Protein AF-A0AA36N527-F1 (afdb_monomer_lite)

Structure (mmCIF, N/CA/C/O backbone):
data_AF-A0AA36N527-F1
#
_entry.id   AF-A0AA36N527-F1
#
loop_
_atom_site.group_PDB
_atom_site.id
_atom_site.type_symbol
_atom_site.label_atom_id
_atom_site.label_alt_id
_atom_site.label_comp_id
_atom_site.label_asym_id
_atom_site.label_entity_id
_atom_site.label_seq_id
_atom_site.pdbx_PDB_ins_code
_atom_site.Cartn_x
_atom_site.Cartn_y
_atom_site.Cartn_z
_atom_site.occupancy
_atom_site.B_iso_or_equiv
_atom_site.auth_seq_id
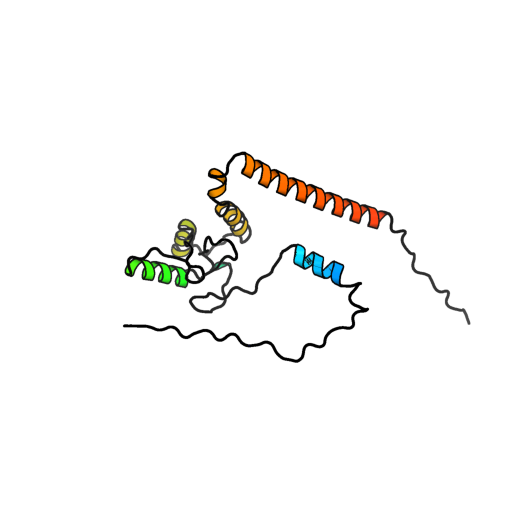_atom_site.auth_comp_id
_atom_site.auth_asym_id
_atom_site.auth_atom_id
_atom_site.pdbx_PDB_model_num
ATOM 1 N N . MET A 1 1 ? -14.512 -24.897 17.158 1.00 35.78 1 MET A N 1
ATOM 2 C CA . MET A 1 1 ? -14.329 -25.054 15.700 1.00 35.78 1 MET A CA 1
ATOM 3 C C . MET A 1 1 ? -12.943 -24.530 15.379 1.00 35.78 1 MET A C 1
ATOM 5 O O . MET A 1 1 ? -12.762 -23.332 15.239 1.00 35.78 1 MET A O 1
ATOM 9 N N . GLU A 1 2 ? -11.952 -25.416 15.427 1.00 33.78 2 GLU A N 1
ATOM 10 C CA . GLU A 1 2 ? -10.537 -25.090 15.237 1.00 33.78 2 GLU A CA 1
ATOM 11 C C . GLU A 1 2 ? -10.176 -25.349 13.771 1.00 33.78 2 GLU A C 1
ATOM 13 O O . GLU A 1 2 ? -10.166 -26.492 13.323 1.00 33.78 2 GLU A O 1
ATOM 18 N N . SER A 1 3 ? -9.932 -24.293 12.998 1.00 37.38 3 SER A N 1
ATOM 19 C CA . SER A 1 3 ? -9.456 -24.402 11.617 1.00 37.38 3 SER A CA 1
ATOM 20 C C . SER A 1 3 ? -7.943 -24.181 11.578 1.00 37.38 3 SER A C 1
ATOM 22 O O . SER A 1 3 ? -7.465 -23.046 11.554 1.00 37.38 3 SER A O 1
ATOM 24 N N . CYS A 1 4 ? -7.189 -25.283 11.588 1.00 31.11 4 CYS A N 1
ATOM 25 C CA . CYS A 1 4 ? -5.760 -25.307 11.288 1.00 31.11 4 CYS A CA 1
ATOM 26 C C . CYS A 1 4 ? -5.533 -25.062 9.789 1.00 31.11 4 CYS A C 1
ATOM 28 O O . CYS A 1 4 ? -5.985 -25.841 8.952 1.00 31.11 4 CYS A O 1
ATOM 30 N N . TRP A 1 5 ? -4.791 -24.010 9.450 1.00 35.22 5 TRP A N 1
ATOM 31 C CA . TRP A 1 5 ? -4.298 -23.780 8.092 1.00 35.22 5 TRP A CA 1
ATOM 32 C C . TRP A 1 5 ? -3.031 -24.618 7.823 1.00 35.22 5 TRP A C 1
ATOM 34 O O . TRP A 1 5 ? -2.185 -24.733 8.715 1.00 35.22 5 TRP A O 1
ATOM 44 N N . PRO A 1 6 ? -2.861 -25.208 6.623 1.00 38.41 6 PRO A N 1
ATOM 45 C CA . PRO A 1 6 ? -1.700 -26.034 6.303 1.00 38.41 6 PRO A CA 1
ATOM 46 C C . PRO A 1 6 ? -0.441 -25.196 6.025 1.00 38.41 6 PRO A C 1
ATOM 48 O O . PRO A 1 6 ? -0.486 -24.147 5.385 1.00 38.41 6 PRO A O 1
ATOM 51 N N . ALA A 1 7 ? 0.709 -25.698 6.483 1.00 35.59 7 ALA A N 1
ATOM 52 C CA . ALA A 1 7 ? 2.021 -25.092 6.279 1.00 35.59 7 ALA A CA 1
ATOM 53 C C . ALA A 1 7 ? 2.446 -25.097 4.796 1.00 35.59 7 ALA A C 1
ATOM 55 O O . ALA A 1 7 ? 2.479 -26.144 4.142 1.00 35.59 7 ALA A O 1
ATOM 56 N N . VAL A 1 8 ? 2.828 -23.924 4.286 1.00 41.53 8 VAL A N 1
ATOM 57 C CA . VAL A 1 8 ? 3.388 -23.721 2.941 1.00 41.53 8 VAL A CA 1
ATOM 58 C C . VAL A 1 8 ? 4.780 -24.358 2.860 1.00 41.53 8 VAL A C 1
ATOM 60 O O . VAL A 1 8 ? 5.688 -23.993 3.605 1.00 41.53 8 VAL A O 1
ATOM 63 N N . ARG A 1 9 ? 4.960 -25.318 1.944 1.00 33.41 9 ARG A N 1
ATOM 64 C CA . ARG A 1 9 ? 6.264 -25.939 1.651 1.00 33.41 9 ARG A CA 1
ATOM 65 C C . ARG A 1 9 ? 7.037 -25.083 0.653 1.00 33.41 9 ARG A C 1
ATOM 67 O O . ARG A 1 9 ? 6.597 -24.907 -0.481 1.00 33.41 9 ARG A O 1
ATOM 74 N N . THR A 1 10 ? 8.218 -24.619 1.040 1.00 39.91 10 THR A N 1
ATOM 75 C CA . THR A 1 10 ? 9.185 -24.008 0.124 1.00 39.91 10 THR A CA 1
ATOM 76 C C . THR A 1 10 ? 9.842 -25.102 -0.730 1.00 39.91 10 THR A C 1
ATOM 78 O O . THR A 1 10 ? 10.314 -26.115 -0.212 1.00 39.91 10 THR A O 1
ATOM 81 N N . ARG A 1 11 ? 9.836 -24.948 -2.062 1.00 43.03 11 ARG A N 1
ATOM 82 C CA . ARG A 1 11 ? 10.542 -25.861 -2.981 1.00 43.03 11 ARG A CA 1
ATOM 83 C C . ARG A 1 11 ? 12.014 -25.462 -3.070 1.00 43.03 11 ARG A C 1
ATOM 85 O O . ARG A 1 11 ? 12.328 -24.288 -3.238 1.00 43.03 11 ARG A O 1
ATOM 92 N N . SER A 1 12 ? 12.906 -26.442 -2.977 1.00 47.06 12 SER A N 1
ATOM 93 C CA . SER A 1 12 ? 14.346 -26.257 -3.176 1.00 47.06 12 SER A CA 1
ATOM 94 C C . SER A 1 12 ? 14.674 -25.979 -4.655 1.00 47.06 12 SER A C 1
ATOM 96 O O . SER A 1 12 ? 14.021 -26.557 -5.529 1.00 47.06 12 SER A O 1
ATOM 98 N N . PRO A 1 13 ? 15.682 -25.141 -4.956 1.00 44.91 13 PRO A N 1
ATOM 99 C CA . PRO A 1 13 ? 16.073 -24.831 -6.331 1.00 44.91 13 PRO A CA 1
ATOM 100 C C . PRO A 1 13 ? 16.761 -26.022 -7.041 1.00 44.91 13 PRO A C 1
ATOM 102 O O . PRO A 1 13 ? 17.352 -26.882 -6.378 1.00 44.91 13 PRO A O 1
ATOM 105 N N . PRO A 1 14 ? 16.692 -26.097 -8.388 1.00 49.66 14 PRO A N 1
ATOM 106 C CA . PRO A 1 14 ? 17.249 -27.196 -9.181 1.00 49.66 14 PRO A CA 1
ATOM 107 C C . PRO A 1 14 ? 18.790 -27.202 -9.226 1.00 49.66 14 PRO A C 1
ATOM 109 O O . PRO A 1 14 ? 19.441 -26.161 -9.246 1.00 49.66 14 PRO A O 1
ATOM 112 N N . LYS A 1 15 ? 19.368 -28.412 -9.274 1.00 57.31 15 LYS A N 1
ATOM 113 C CA . LYS A 1 15 ? 20.796 -28.726 -9.046 1.00 57.31 15 LYS A CA 1
ATOM 114 C C . LYS A 1 15 ? 21.771 -28.439 -10.209 1.00 57.31 15 LYS A C 1
ATOM 116 O O . LYS A 1 15 ? 22.929 -28.821 -10.100 1.00 57.31 15 LYS A O 1
ATOM 121 N N . SER A 1 16 ? 21.363 -27.810 -11.311 1.00 62.97 16 SER A N 1
ATOM 122 C CA . SER A 1 16 ? 22.197 -27.720 -12.530 1.00 62.97 16 SER A CA 1
ATOM 123 C C . SER A 1 16 ? 22.586 -26.291 -12.925 1.00 62.97 16 SER A C 1
ATOM 125 O O . SER A 1 16 ? 22.399 -25.889 -14.073 1.00 62.97 16 SER A O 1
ATOM 127 N N . TRP A 1 17 ? 23.124 -25.515 -11.984 1.00 52.38 17 TRP A N 1
ATOM 128 C CA . TRP A 1 17 ? 23.735 -24.219 -12.291 1.00 52.38 17 TRP A CA 1
ATOM 129 C C . TRP A 1 17 ? 25.205 -24.407 -12.682 1.00 52.38 17 TRP A C 1
ATOM 131 O O . TRP A 1 17 ? 26.026 -24.812 -11.861 1.00 52.38 17 TRP A O 1
ATOM 141 N N . HIS A 1 18 ? 25.526 -24.135 -13.949 1.00 59.78 18 HIS A N 1
ATOM 142 C CA . HIS A 1 18 ? 26.902 -24.064 -14.438 1.00 59.78 18 HIS A CA 1
ATOM 143 C C . HIS A 1 18 ? 27.528 -22.726 -14.029 1.00 59.78 18 HIS A C 1
ATOM 145 O O . HIS A 1 18 ? 27.014 -21.661 -14.364 1.00 59.78 18 HIS A O 1
ATOM 151 N N . GLU A 1 19 ? 28.642 -22.792 -13.303 1.00 46.69 19 GLU A N 1
ATOM 152 C CA . GLU A 1 19 ? 29.368 -21.625 -12.807 1.00 46.69 19 GLU A CA 1
ATOM 153 C C . GLU A 1 19 ? 30.247 -21.020 -13.923 1.00 46.69 19 GLU A C 1
ATOM 155 O O . GLU A 1 19 ? 31.094 -21.729 -14.478 1.00 46.69 19 GLU A O 1
ATOM 160 N N . PRO A 1 20 ? 30.061 -19.741 -14.308 1.00 50.34 20 PRO A N 1
ATOM 161 C CA . PRO A 1 20 ? 30.827 -19.141 -15.396 1.00 50.34 20 PRO A CA 1
ATOM 162 C C . PRO A 1 20 ? 32.289 -18.887 -15.003 1.00 50.34 20 PRO A C 1
ATOM 164 O O . PRO A 1 20 ? 32.591 -18.415 -13.907 1.00 50.34 20 PRO A O 1
ATOM 167 N N . SER A 1 21 ? 33.198 -19.126 -15.950 1.00 62.12 21 SER A N 1
ATOM 168 C CA . SER A 1 21 ? 34.646 -18.891 -15.854 1.00 62.12 21 SER A CA 1
ATOM 169 C C . SER A 1 21 ? 35.021 -17.478 -15.363 1.00 62.12 21 SER A C 1
ATOM 171 O O . SER A 1 21 ? 34.534 -16.458 -15.852 1.00 62.12 21 SER A O 1
ATOM 173 N N . ARG A 1 22 ? 35.974 -17.421 -14.421 1.00 53.91 22 ARG A N 1
ATOM 174 C CA . ARG A 1 22 ? 36.410 -16.233 -13.654 1.00 53.91 22 ARG A CA 1
ATOM 175 C C . ARG A 1 22 ? 37.015 -15.087 -14.488 1.00 53.91 22 ARG A C 1
ATOM 177 O O . ARG A 1 22 ? 37.185 -13.992 -13.964 1.00 53.91 22 ARG A O 1
ATOM 184 N N . ARG A 1 23 ? 37.385 -15.313 -15.757 1.00 54.84 23 ARG A N 1
ATOM 185 C CA . ARG A 1 23 ? 38.069 -14.308 -16.604 1.00 54.84 23 ARG A CA 1
ATOM 186 C C . ARG A 1 23 ? 37.147 -13.482 -17.507 1.00 54.84 23 ARG A C 1
ATOM 188 O O . ARG A 1 23 ? 37.584 -12.442 -17.982 1.00 54.84 23 ARG A O 1
ATOM 195 N N . GLU A 1 24 ? 35.882 -13.864 -17.669 1.00 51.91 24 GLU A N 1
ATOM 196 C CA . GLU A 1 24 ? 34.887 -13.075 -18.425 1.00 51.91 24 GLU A CA 1
ATOM 197 C C . GLU A 1 24 ? 33.997 -12.200 -17.520 1.00 51.91 24 GLU A C 1
ATOM 199 O O . GLU A 1 24 ? 33.201 -11.394 -17.995 1.00 51.91 24 GLU A O 1
ATOM 204 N N . GLN A 1 25 ? 34.174 -12.281 -16.198 1.00 53.31 25 GLN A N 1
ATOM 205 C CA . GLN A 1 25 ? 33.357 -11.572 -15.204 1.00 53.31 25 GLN A CA 1
ATOM 206 C C . GLN A 1 25 ? 33.768 -10.107 -14.946 1.00 53.31 25 GLN A C 1
ATOM 208 O O . GLN A 1 25 ? 33.238 -9.485 -14.038 1.00 53.31 25 GLN A O 1
ATOM 213 N N . ILE A 1 26 ? 34.696 -9.507 -15.696 1.00 54.78 26 ILE A N 1
ATOM 214 C CA . ILE A 1 26 ? 35.181 -8.145 -15.366 1.00 54.78 26 ILE A CA 1
ATOM 215 C C . ILE A 1 26 ? 34.540 -7.061 -16.257 1.00 54.78 26 ILE A C 1
ATOM 217 O O . ILE A 1 26 ? 34.461 -5.905 -15.854 1.00 54.78 26 ILE A O 1
ATOM 221 N N . GLY A 1 27 ? 33.999 -7.415 -17.430 1.00 47.62 27 GLY A N 1
ATOM 222 C CA . GLY A 1 27 ? 33.444 -6.434 -18.380 1.00 47.62 27 GLY A CA 1
ATOM 223 C C . GLY A 1 27 ? 31.935 -6.175 -18.289 1.00 47.62 27 GLY A C 1
ATOM 224 O O . GLY A 1 27 ? 31.477 -5.127 -18.727 1.00 47.62 27 GLY A O 1
ATOM 225 N N . ILE A 1 28 ? 31.157 -7.114 -17.739 1.00 50.47 28 ILE A N 1
ATOM 226 C CA . ILE A 1 28 ? 29.680 -7.088 -17.817 1.00 50.47 28 ILE A CA 1
ATOM 227 C C . ILE A 1 28 ? 29.027 -6.689 -16.480 1.00 50.47 28 ILE A C 1
ATOM 229 O O . ILE A 1 28 ? 27.920 -6.156 -16.460 1.00 50.47 28 ILE A O 1
ATOM 233 N N . TRP A 1 29 ? 29.727 -6.838 -15.351 1.00 46.88 29 TRP A N 1
ATOM 234 C CA . TRP A 1 29 ? 29.148 -6.590 -14.024 1.00 46.88 29 TRP A CA 1
ATOM 235 C C . TRP A 1 29 ? 28.950 -5.110 -13.685 1.00 46.88 29 TRP A C 1
ATOM 237 O O . TRP A 1 29 ? 28.120 -4.798 -12.837 1.00 46.88 29 TRP A O 1
ATOM 247 N N . THR A 1 30 ? 29.652 -4.182 -14.339 1.00 50.34 30 THR A N 1
ATOM 248 C CA . THR A 1 30 ? 29.506 -2.748 -14.042 1.00 50.34 30 THR A CA 1
ATOM 249 C C . THR A 1 30 ? 28.192 -2.169 -14.555 1.00 50.34 30 THR A C 1
ATOM 251 O O . THR A 1 30 ? 27.650 -1.278 -13.913 1.00 50.34 30 THR A O 1
ATOM 254 N N . ILE A 1 31 ? 27.632 -2.693 -15.650 1.00 51.31 31 ILE A N 1
ATOM 255 C CA . ILE A 1 31 ? 26.359 -2.197 -16.197 1.00 51.31 31 ILE A CA 1
ATOM 256 C C . ILE A 1 31 ? 25.172 -2.875 -15.499 1.00 51.31 31 ILE A C 1
ATOM 258 O O . ILE A 1 31 ? 24.212 -2.203 -15.127 1.00 51.31 31 ILE A O 1
ATOM 262 N N . THR A 1 32 ? 25.246 -4.182 -15.226 1.00 48.69 32 THR A N 1
ATOM 263 C CA . THR A 1 32 ? 24.143 -4.905 -14.567 1.00 48.69 32 THR A CA 1
ATOM 264 C C . THR A 1 32 ? 24.030 -4.577 -13.072 1.00 48.69 32 THR A C 1
ATOM 266 O O . THR A 1 32 ? 22.919 -4.467 -12.558 1.00 48.69 32 THR A O 1
ATOM 269 N N . ALA A 1 33 ? 25.143 -4.330 -12.366 1.00 50.88 33 ALA A N 1
ATOM 270 C CA . ALA A 1 33 ? 25.096 -3.905 -10.963 1.00 50.88 33 ALA A CA 1
ATOM 271 C C . ALA A 1 33 ? 24.541 -2.478 -10.789 1.00 50.88 33 ALA A C 1
ATOM 273 O O . ALA A 1 33 ? 23.891 -2.198 -9.784 1.00 50.88 33 ALA A O 1
ATOM 274 N N . PHE A 1 34 ? 24.738 -1.591 -11.773 1.00 49.84 34 PHE A N 1
ATOM 275 C CA . PHE A 1 34 ? 24.207 -0.223 -11.733 1.00 49.84 34 PHE A CA 1
ATOM 276 C C . PHE A 1 34 ? 22.676 -0.198 -11.855 1.00 49.84 34 PHE A C 1
ATOM 278 O O . PHE A 1 34 ? 22.014 0.567 -11.159 1.00 49.84 34 PHE A O 1
ATOM 285 N N . ILE A 1 35 ? 22.099 -1.087 -12.672 1.00 50.12 35 ILE A N 1
ATOM 286 C CA . ILE A 1 35 ? 20.641 -1.205 -12.841 1.00 50.12 35 ILE A CA 1
ATOM 287 C C . ILE A 1 35 ? 19.980 -1.789 -11.579 1.00 50.12 35 ILE A C 1
ATOM 289 O O . ILE A 1 35 ? 18.919 -1.318 -11.177 1.00 50.12 35 ILE A O 1
ATOM 293 N N . CYS A 1 36 ? 20.632 -2.727 -10.879 1.00 43.53 36 CYS A N 1
ATOM 294 C CA . CYS A 1 36 ? 20.144 -3.211 -9.581 1.00 43.53 36 CYS A CA 1
ATOM 295 C C . CYS A 1 36 ? 20.290 -2.170 -8.453 1.00 43.53 36 CYS A C 1
ATOM 297 O O . CYS A 1 36 ? 19.451 -2.127 -7.554 1.00 43.53 36 CYS A O 1
ATOM 299 N N . PHE A 1 37 ? 21.318 -1.311 -8.489 1.00 45.75 37 PHE A N 1
ATOM 300 C CA . PHE A 1 37 ? 21.516 -0.256 -7.484 1.00 45.75 37 PHE A CA 1
ATOM 301 C C . PHE A 1 37 ? 20.476 0.874 -7.590 1.00 45.75 37 PHE A C 1
ATOM 303 O O . PHE A 1 37 ? 20.155 1.503 -6.586 1.00 45.75 37 PHE A O 1
ATOM 310 N N . PHE A 1 38 ? 19.878 1.083 -8.771 1.00 48.16 38 PHE A N 1
ATOM 311 C CA . PHE A 1 38 ? 18.762 2.019 -8.961 1.00 48.16 38 PHE A CA 1
ATOM 312 C C . PHE A 1 38 ? 17.403 1.521 -8.445 1.00 48.16 38 PHE A C 1
ATOM 314 O O . PHE A 1 38 ? 16.416 2.239 -8.574 1.00 48.16 38 PHE A O 1
ATOM 321 N N . GLY A 1 39 ? 17.327 0.341 -7.816 1.00 43.25 39 GLY A N 1
ATOM 322 C CA . GLY A 1 39 ? 16.187 -0.012 -6.965 1.00 43.25 39 GLY A CA 1
ATOM 323 C C . GLY A 1 39 ? 14.828 -0.053 -7.669 1.00 43.25 39 GLY A C 1
ATOM 324 O O . GLY A 1 39 ? 13.801 0.024 -6.999 1.00 43.25 39 GLY A O 1
ATOM 325 N N . VAL A 1 40 ? 14.790 -0.201 -8.995 1.00 43.84 40 VAL A N 1
ATOM 326 C CA . VAL A 1 40 ? 13.547 -0.516 -9.702 1.00 43.84 40 VAL A CA 1
ATOM 327 C C . VAL A 1 40 ? 13.397 -2.032 -9.697 1.00 43.84 40 VAL A C 1
ATOM 329 O O . VAL A 1 40 ? 13.578 -2.712 -10.704 1.00 43.84 40 VAL A O 1
ATOM 332 N N . CYS A 1 41 ? 13.108 -2.583 -8.518 1.00 41.59 41 CYS A N 1
ATOM 333 C CA . CYS A 1 41 ? 12.510 -3.905 -8.438 1.00 41.59 41 CYS A CA 1
ATOM 334 C C . CYS A 1 41 ? 11.123 -3.780 -9.073 1.00 41.59 41 CYS A C 1
ATOM 336 O O . CYS A 1 41 ? 10.171 -3.379 -8.406 1.00 41.59 41 CYS A O 1
ATOM 338 N N . VAL A 1 42 ? 11.013 -4.077 -10.370 1.00 43.09 42 VAL A N 1
ATOM 339 C CA . VAL A 1 42 ? 9.728 -4.451 -10.967 1.00 43.09 42 VAL A CA 1
ATOM 340 C C . VAL A 1 42 ? 9.384 -5.800 -10.340 1.00 43.09 42 VAL A C 1
ATOM 342 O O . VAL A 1 42 ? 9.759 -6.850 -10.850 1.00 43.09 42 VAL A O 1
ATOM 345 N N . GLU A 1 43 ? 8.828 -5.762 -9.130 1.00 54.06 43 GLU A N 1
ATOM 346 C CA . GLU A 1 43 ? 8.304 -6.952 -8.473 1.00 54.06 43 GLU A CA 1
ATOM 347 C C . GLU A 1 43 ? 7.162 -7.507 -9.325 1.00 54.06 43 GLU A C 1
ATOM 349 O O . GLU A 1 43 ? 6.362 -6.743 -9.868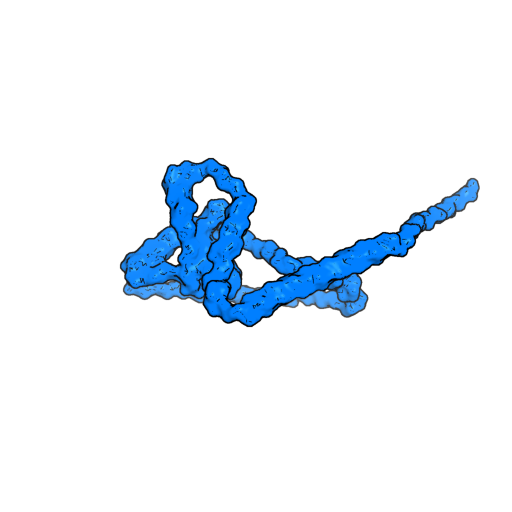 1.00 54.06 43 GLU A O 1
ATOM 354 N N . ASP A 1 44 ? 7.150 -8.837 -9.453 1.00 54.97 44 ASP A N 1
ATOM 355 C CA . ASP A 1 44 ? 6.118 -9.640 -10.108 1.00 54.97 44 ASP A CA 1
ATOM 356 C C . ASP A 1 44 ? 4.698 -9.105 -9.857 1.00 54.97 44 ASP A C 1
ATOM 358 O O . ASP A 1 44 ? 4.439 -8.539 -8.787 1.00 54.97 44 ASP A O 1
ATOM 362 N N . PRO A 1 45 ? 3.753 -9.323 -10.797 1.00 57.16 45 PRO A N 1
ATOM 363 C CA . PRO A 1 45 ? 2.351 -8.974 -10.594 1.00 57.16 45 PRO A CA 1
ATOM 364 C C . PRO A 1 45 ? 1.879 -9.576 -9.267 1.00 57.16 45 PRO A C 1
ATOM 366 O O . PRO A 1 45 ? 1.826 -10.791 -9.087 1.00 57.16 45 PRO A O 1
ATOM 369 N N . ALA A 1 46 ? 1.639 -8.703 -8.291 1.00 75.38 46 ALA A N 1
ATOM 370 C CA . ALA A 1 46 ? 1.505 -9.101 -6.901 1.00 75.38 46 ALA A CA 1
ATOM 371 C C . ALA A 1 46 ? 0.179 -9.837 -6.692 1.00 75.38 46 ALA A C 1
ATOM 373 O O . ALA A 1 46 ? -0.829 -9.193 -6.449 1.00 75.38 46 ALA A O 1
ATOM 374 N N . SER A 1 47 ? 0.161 -11.168 -6.767 1.00 91.12 47 SER A N 1
ATOM 375 C CA . SER A 1 47 ? -1.027 -11.984 -6.475 1.00 91.12 47 SER A CA 1
ATOM 376 C C . SER A 1 47 ? -1.632 -11.628 -5.112 1.00 91.12 47 SER A C 1
ATOM 378 O O . SER A 1 47 ? -0.895 -11.461 -4.131 1.00 91.12 47 SER A O 1
ATOM 380 N N . CYS A 1 48 ? -2.960 -11.558 -5.009 1.00 92.19 48 CYS A N 1
ATOM 381 C CA . CYS A 1 48 ? -3.614 -11.260 -3.741 1.00 92.19 48 CYS A CA 1
ATOM 382 C C . CYS A 1 48 ? -3.387 -12.394 -2.741 1.00 92.19 48 CYS A C 1
ATOM 384 O O . CYS A 1 48 ? -3.768 -13.525 -3.008 1.00 92.19 48 CYS A O 1
ATOM 386 N N . PRO A 1 49 ? -2.851 -12.137 -1.542 1.00 89.88 49 PRO A N 1
ATOM 387 C CA . PRO A 1 49 ? -2.556 -13.200 -0.578 1.00 89.88 49 PRO A CA 1
ATOM 388 C C . PRO A 1 49 ? -3.806 -13.799 0.098 1.00 89.88 49 PRO A C 1
ATOM 390 O O . PRO A 1 49 ? -3.659 -14.705 0.913 1.00 89.88 49 PRO A O 1
ATOM 393 N N . ILE A 1 50 ? -5.011 -13.279 -0.183 1.00 92.94 50 ILE A N 1
ATOM 394 C CA . ILE A 1 50 ? -6.280 -13.774 0.380 1.00 92.94 50 ILE A CA 1
ATOM 395 C C . ILE A 1 50 ? -6.943 -14.782 -0.569 1.00 92.94 50 ILE A C 1
ATOM 397 O O . ILE A 1 50 ? -7.339 -15.852 -0.118 1.00 92.94 50 ILE A O 1
ATOM 401 N N . CYS A 1 51 ? -7.066 -14.458 -1.862 1.00 95.12 51 CYS A N 1
ATOM 402 C CA . CYS A 1 51 ? -7.674 -15.345 -2.867 1.00 95.12 51 CYS A CA 1
ATOM 403 C C . CYS A 1 51 ? -6.662 -16.013 -3.813 1.00 95.12 51 CYS A C 1
ATOM 405 O O . CYS A 1 51 ? -7.036 -16.920 -4.548 1.00 95.12 51 CYS A O 1
ATOM 407 N N . TRP A 1 52 ? -5.395 -15.591 -3.786 1.00 93.75 52 TRP A N 1
ATOM 408 C CA . TRP A 1 52 ? -4.306 -16.022 -4.679 1.00 93.75 52 TRP A CA 1
ATOM 409 C C . TRP A 1 52 ? -4.517 -15.727 -6.168 1.00 93.75 52 TRP A C 1
ATOM 411 O O . TRP A 1 52 ? -3.808 -16.282 -7.002 1.00 93.75 52 TRP A O 1
ATOM 421 N N . GLU A 1 53 ? -5.442 -14.832 -6.507 1.00 94.81 53 GLU A N 1
ATOM 422 C CA . GLU A 1 53 ? -5.657 -14.375 -7.882 1.00 94.81 53 GLU A CA 1
ATOM 423 C C . GLU A 1 53 ? -4.761 -13.182 -8.232 1.00 94.81 53 GLU A C 1
ATOM 425 O O . GLU A 1 53 ? -4.300 -12.440 -7.354 1.00 94.81 53 GLU A O 1
ATOM 430 N N . ASP A 1 54 ? -4.544 -12.978 -9.531 1.00 92.19 54 ASP A N 1
ATOM 431 C CA . ASP A 1 54 ? -3.773 -11.853 -10.045 1.00 92.19 54 ASP A CA 1
ATOM 432 C C . ASP A 1 54 ? -4.426 -10.518 -9.682 1.00 92.19 54 ASP A C 1
ATOM 434 O O . ASP A 1 54 ? -5.645 -10.326 -9.737 1.00 92.19 54 ASP A O 1
ATOM 438 N N . LEU A 1 55 ? -3.585 -9.570 -9.288 1.00 88.75 55 LEU A N 1
ATOM 439 C CA . LEU A 1 55 ? -4.026 -8.302 -8.735 1.00 88.75 55 LEU A CA 1
ATOM 440 C C . LEU A 1 55 ? -3.755 -7.206 -9.753 1.00 88.75 55 LEU A C 1
ATOM 442 O O . LEU A 1 55 ? -2.619 -6.785 -9.974 1.00 88.75 55 LEU A O 1
ATOM 446 N N . HIS A 1 56 ? -4.823 -6.732 -10.386 1.00 83.56 56 HIS A N 1
ATOM 447 C CA . HIS A 1 56 ? -4.728 -5.579 -11.264 1.00 83.56 56 HIS A CA 1
ATOM 448 C C . HIS A 1 56 ? -4.564 -4.319 -10.406 1.00 83.56 56 HIS A C 1
ATOM 450 O O . HIS A 1 56 ? -5.336 -4.103 -9.470 1.00 83.56 56 HIS A O 1
ATOM 456 N N . LEU A 1 57 ? -3.614 -3.439 -10.738 1.00 74.31 57 LEU A N 1
ATOM 457 C CA . LEU A 1 57 ? -3.340 -2.212 -9.965 1.00 74.31 57 LEU A CA 1
ATOM 458 C C . LEU A 1 57 ? -4.590 -1.339 -9.750 1.00 74.31 57 LEU A C 1
ATOM 460 O O . LEU A 1 57 ? -4.728 -0.672 -8.728 1.00 74.31 57 LEU A O 1
ATOM 464 N N . ARG A 1 58 ? -5.544 -1.402 -10.685 1.00 73.50 58 ARG A N 1
ATOM 465 C CA . ARG A 1 58 ? -6.834 -0.696 -10.618 1.00 73.50 58 ARG A CA 1
ATOM 466 C C . ARG A 1 58 ? -7.762 -1.211 -9.512 1.00 73.50 58 ARG A C 1
ATOM 468 O O . ARG A 1 58 ? -8.566 -0.447 -8.993 1.00 73.50 58 ARG A O 1
ATOM 475 N N . GLN A 1 59 ? -7.626 -2.479 -9.130 1.00 75.44 59 GLN A N 1
ATOM 476 C CA . GLN A 1 59 ? -8.424 -3.146 -8.094 1.00 75.44 59 GLN A CA 1
ATOM 477 C C . GLN A 1 59 ? -7.721 -3.162 -6.723 1.00 75.44 59 GLN A C 1
ATOM 479 O O . GLN A 1 59 ? -8.298 -3.620 -5.733 1.00 75.44 59 GLN A O 1
ATOM 484 N N . ALA A 1 60 ? -6.485 -2.654 -6.653 1.00 77.44 60 ALA A N 1
ATOM 485 C CA . ALA A 1 60 ? -5.692 -2.547 -5.436 1.00 77.44 60 ALA A CA 1
ATOM 486 C C . ALA A 1 60 ? -6.097 -1.292 -4.643 1.00 77.44 60 ALA A C 1
ATOM 488 O O . ALA A 1 60 ? -5.649 -0.179 -4.923 1.00 77.44 60 ALA A O 1
ATOM 489 N N . VAL A 1 61 ? -6.976 -1.454 -3.651 1.00 72.25 61 VAL A N 1
ATOM 490 C CA . VAL A 1 61 ? -7.545 -0.315 -2.892 1.00 72.25 61 VAL A CA 1
ATOM 491 C C . VAL A 1 61 ? -6.973 -0.211 -1.477 1.00 72.25 61 VAL A C 1
ATOM 493 O O . VAL A 1 61 ? -7.094 0.822 -0.819 1.00 72.25 61 VAL A O 1
ATOM 496 N N . MET A 1 62 ? -6.298 -1.260 -1.010 1.00 74.06 62 MET A N 1
ATOM 497 C CA . MET A 1 62 ? -5.770 -1.343 0.348 1.00 74.06 62 MET A CA 1
ATOM 498 C C . MET A 1 62 ? -4.277 -1.629 0.365 1.00 74.06 62 MET A C 1
ATOM 500 O O . MET A 1 62 ? -3.779 -2.456 -0.399 1.00 74.06 62 MET A O 1
ATOM 504 N N . ARG A 1 63 ? -3.582 -0.952 1.285 1.00 79.12 63 ARG A N 1
ATOM 505 C CA . ARG A 1 63 ? -2.154 -1.140 1.551 1.00 79.12 63 ARG A CA 1
ATOM 506 C C . ARG A 1 63 ? -1.894 -1.242 3.049 1.00 79.12 63 ARG A C 1
ATOM 508 O O . ARG A 1 63 ? -2.559 -0.594 3.858 1.00 79.12 63 ARG A O 1
ATOM 515 N N . CYS A 1 64 ? -0.887 -2.019 3.432 1.00 84.12 64 CYS A N 1
ATOM 516 C CA . CYS A 1 64 ? -0.402 -2.028 4.812 1.00 84.12 64 CYS A CA 1
ATOM 517 C C . CYS A 1 64 ? 0.687 -0.968 5.040 1.00 84.12 64 CYS A C 1
ATOM 519 O O . CYS A 1 64 ? 1.556 -0.780 4.186 1.00 84.12 64 CYS A O 1
ATOM 521 N N . CYS A 1 65 ? 0.712 -0.354 6.226 1.00 75.31 65 CYS A N 1
ATOM 522 C CA . CYS A 1 65 ? 1.722 0.642 6.611 1.00 75.31 65 CYS A CA 1
ATOM 523 C C . CYS A 1 65 ? 3.018 0.011 7.173 1.00 75.31 65 CYS A C 1
ATOM 525 O O . CYS A 1 65 ? 3.588 0.482 8.155 1.00 75.31 65 CYS A O 1
ATOM 527 N N . GLY A 1 66 ? 3.458 -1.114 6.603 1.00 70.94 66 GLY A N 1
ATOM 528 C CA . GLY A 1 66 ? 4.639 -1.834 7.083 1.00 70.94 66 GLY A CA 1
ATOM 529 C C . GLY A 1 66 ? 5.948 -1.105 6.768 1.00 70.94 66 GLY A C 1
ATOM 530 O O . GLY A 1 66 ? 6.074 -0.475 5.720 1.00 70.94 66 GLY A O 1
ATOM 531 N N . ARG A 1 67 ? 6.952 -1.237 7.649 1.00 69.81 67 ARG A N 1
ATOM 532 C CA . ARG A 1 67 ? 8.343 -0.831 7.373 1.00 69.81 67 ARG A CA 1
ATOM 533 C C . ARG A 1 67 ? 8.954 -1.790 6.340 1.00 69.81 67 ARG A C 1
ATOM 535 O O . ARG A 1 67 ? 9.660 -2.721 6.710 1.00 69.81 67 ARG A O 1
ATOM 542 N N . GLY A 1 68 ? 8.611 -1.635 5.064 1.00 77.94 68 GLY A N 1
ATOM 543 C CA . GLY A 1 68 ? 9.113 -2.493 3.991 1.00 77.94 68 GLY A CA 1
ATOM 544 C C . GLY A 1 68 ? 8.170 -2.578 2.796 1.00 77.94 68 GLY A C 1
ATOM 545 O O . GLY A 1 68 ? 7.566 -1.581 2.400 1.00 77.94 68 GLY A O 1
ATOM 546 N N . ARG A 1 69 ? 8.060 -3.782 2.220 1.00 78.56 69 ARG A N 1
ATOM 547 C CA . ARG A 1 69 ? 7.212 -4.059 1.052 1.00 78.56 69 ARG A CA 1
ATOM 548 C C . ARG A 1 69 ? 5.736 -3.811 1.370 1.00 78.56 69 ARG A C 1
ATOM 550 O O . ARG A 1 69 ? 5.237 -4.181 2.436 1.00 78.56 69 ARG A O 1
ATOM 557 N N . ARG A 1 70 ? 5.045 -3.162 0.433 1.00 83.62 70 ARG A N 1
ATOM 558 C CA . ARG A 1 70 ? 3.610 -2.875 0.526 1.00 83.62 70 ARG A CA 1
ATOM 559 C C . ARG A 1 70 ? 2.846 -4.119 0.083 1.00 83.62 70 ARG A C 1
ATOM 561 O O . ARG A 1 70 ? 3.039 -4.589 -1.031 1.00 83.62 70 ARG A O 1
ATOM 568 N N . HIS A 1 71 ? 1.986 -4.642 0.951 1.00 87.88 71 HIS A N 1
ATOM 569 C CA . HIS A 1 71 ? 1.081 -5.732 0.590 1.00 87.88 71 HIS A CA 1
ATOM 570 C C . HIS A 1 71 ? -0.207 -5.142 0.022 1.00 87.88 71 HIS A C 1
ATOM 572 O O . HIS A 1 71 ? -0.823 -4.289 0.671 1.00 87.88 71 HIS A O 1
ATOM 578 N N . TYR A 1 72 ? -0.578 -5.592 -1.174 1.00 89.00 72 TYR A N 1
ATOM 579 C CA . TYR A 1 72 ? -1.788 -5.189 -1.880 1.00 89.00 72 TYR A CA 1
ATOM 580 C C . TYR A 1 72 ? -2.834 -6.303 -1.819 1.00 89.00 72 TYR A C 1
ATOM 582 O O . TYR A 1 72 ? -2.503 -7.488 -1.757 1.00 89.00 72 TYR A O 1
ATOM 590 N N . PHE A 1 73 ? -4.104 -5.908 -1.830 1.00 90.25 73 PHE A N 1
ATOM 591 C CA . PHE A 1 73 ? -5.251 -6.814 -1.781 1.00 90.25 73 PHE A CA 1
ATOM 592 C C . PHE A 1 73 ? -6.324 -6.323 -2.748 1.00 90.25 73 PHE A C 1
ATOM 594 O O . PHE A 1 73 ? -6.467 -5.106 -2.929 1.00 90.25 73 PHE A O 1
ATOM 601 N N . HIS A 1 74 ? -7.107 -7.242 -3.321 1.00 90.44 74 HIS A N 1
ATOM 602 C CA . HIS A 1 74 ? -8.350 -6.848 -3.977 1.00 90.44 74 HIS A CA 1
ATOM 603 C C . HIS A 1 74 ? -9.261 -6.155 -2.967 1.00 90.44 74 HIS A C 1
ATOM 605 O O . HIS A 1 74 ? -9.293 -6.511 -1.784 1.00 90.44 74 HIS A O 1
ATOM 611 N N . PHE A 1 75 ? -10.031 -5.188 -3.459 1.00 87.00 75 PHE A N 1
ATOM 612 C CA . PHE A 1 75 ? -11.043 -4.480 -2.682 1.00 87.00 75 PHE A CA 1
ATOM 613 C C . PHE A 1 75 ? -11.944 -5.432 -1.880 1.00 87.00 75 PHE A C 1
ATOM 615 O O . PHE A 1 75 ? -11.990 -5.339 -0.656 1.00 87.00 75 PHE A O 1
ATOM 622 N N . GLY A 1 76 ? -12.592 -6.387 -2.559 1.00 89.56 76 GLY A N 1
ATOM 623 C CA . GLY A 1 76 ? -13.543 -7.299 -1.918 1.00 89.56 76 GLY A CA 1
ATOM 624 C C . GLY A 1 76 ? -12.882 -8.189 -0.867 1.00 89.56 76 GLY A C 1
ATOM 625 O O . GLY A 1 76 ? -13.392 -8.333 0.239 1.00 89.56 76 GLY A O 1
ATOM 626 N N . CYS A 1 77 ? -11.692 -8.719 -1.163 1.00 93.00 77 CYS A N 1
ATOM 627 C CA . CYS A 1 77 ? -10.951 -9.551 -0.218 1.00 93.00 77 CYS A CA 1
ATOM 628 C C . CYS A 1 77 ? -10.563 -8.786 1.050 1.00 93.00 77 CYS A C 1
ATOM 630 O O . CYS A 1 77 ? -10.713 -9.307 2.154 1.00 93.00 77 CYS A O 1
ATOM 632 N N . GLY A 1 78 ? -10.069 -7.554 0.911 1.00 90.38 78 GLY A N 1
ATOM 633 C CA . GLY A 1 78 ? -9.714 -6.749 2.075 1.00 90.38 78 GLY A CA 1
ATOM 634 C C . GLY A 1 78 ? -10.937 -6.258 2.858 1.00 90.38 78 GLY A C 1
ATOM 635 O O . GLY A 1 78 ? -10.858 -6.172 4.079 1.00 90.38 78 GLY A O 1
ATOM 636 N N . GLN A 1 79 ? -12.069 -5.994 2.196 1.00 89.81 79 GLN A N 1
ATOM 637 C CA . GLN A 1 79 ? -13.311 -5.602 2.864 1.00 89.81 79 GLN A CA 1
ATOM 638 C C . GLN A 1 79 ? -13.841 -6.749 3.727 1.00 89.81 79 GLN A C 1
ATOM 640 O O . GLN A 1 79 ? -14.013 -6.561 4.928 1.00 89.81 79 GLN A O 1
ATOM 645 N N . HIS A 1 80 ? -13.983 -7.950 3.156 1.00 93.88 80 HIS A N 1
ATOM 646 C CA . HIS A 1 80 ? -14.401 -9.133 3.913 1.00 93.88 80 HIS A CA 1
ATOM 647 C C . HIS A 1 80 ? -13.449 -9.435 5.077 1.00 93.88 80 HIS A C 1
ATOM 649 O O . HIS A 1 80 ? -13.880 -9.851 6.148 1.00 93.88 80 HIS A O 1
ATOM 655 N N . TRP A 1 81 ? -12.146 -9.204 4.892 1.00 93.81 81 TRP A N 1
ATOM 656 C CA . TRP A 1 81 ? -11.165 -9.361 5.964 1.00 93.81 81 TRP A CA 1
ATOM 657 C C . TRP A 1 81 ? -11.378 -8.365 7.114 1.00 93.81 81 TRP A C 1
ATOM 659 O O . TRP A 1 81 ? -11.269 -8.735 8.282 1.00 93.81 81 TRP A O 1
ATOM 669 N N . ILE A 1 82 ? -11.682 -7.10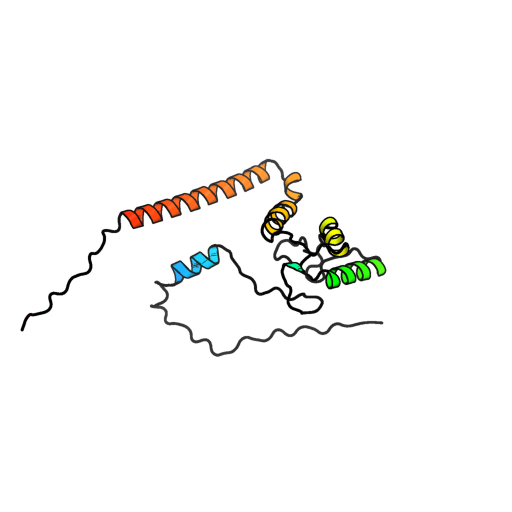4 6.796 1.00 92.38 82 ILE A N 1
ATOM 670 C CA . ILE A 1 82 ? -11.973 -6.070 7.796 1.00 92.38 82 ILE A CA 1
ATOM 671 C C . ILE A 1 82 ? -13.262 -6.400 8.551 1.00 92.38 82 ILE A C 1
ATOM 673 O O . ILE A 1 82 ? -13.255 -6.350 9.779 1.00 92.38 82 ILE A O 1
ATOM 677 N N . GLU A 1 83 ? -14.327 -6.762 7.835 1.00 93.88 83 GLU A N 1
ATOM 678 C CA . GLU A 1 83 ? -15.618 -7.153 8.416 1.00 93.88 83 GLU A CA 1
ATOM 679 C C . GLU A 1 83 ? -15.447 -8.356 9.355 1.00 93.88 83 GLU A C 1
ATOM 681 O O . GLU A 1 83 ? -15.812 -8.281 10.526 1.00 93.88 83 GLU A O 1
ATOM 686 N N . ALA A 1 84 ? -14.752 -9.409 8.911 1.00 95.56 84 ALA A N 1
ATOM 687 C CA . ALA A 1 84 ? -14.485 -10.587 9.736 1.00 95.56 84 ALA A CA 1
ATOM 688 C C . ALA A 1 84 ? -13.668 -10.268 11.002 1.00 95.56 84 ALA A C 1
ATOM 690 O O . ALA A 1 84 ? -13.912 -10.842 12.063 1.00 95.56 84 ALA A O 1
ATOM 691 N N . ALA A 1 85 ? -12.694 -9.355 10.921 1.00 95.38 85 ALA A N 1
ATOM 692 C CA . ALA A 1 85 ? -11.940 -8.923 12.097 1.00 95.38 85 ALA A CA 1
ATOM 693 C C . ALA A 1 85 ? -12.834 -8.160 13.089 1.00 95.38 85 ALA A C 1
ATOM 695 O O . ALA A 1 85 ? -12.748 -8.387 14.297 1.00 95.38 85 ALA A O 1
ATOM 696 N N . GLN A 1 86 ? -13.711 -7.292 12.581 1.00 95.00 86 GLN A N 1
ATOM 697 C CA . GLN A 1 86 ? -14.648 -6.512 13.390 1.00 95.00 86 GLN A CA 1
ATOM 698 C C . GLN A 1 86 ? -15.694 -7.392 14.078 1.00 95.00 86 GLN A C 1
ATOM 700 O O . GLN A 1 86 ? -15.941 -7.197 15.268 1.00 95.00 86 GLN A O 1
ATOM 705 N N . ASP A 1 87 ? -16.233 -8.397 13.385 1.00 96.56 87 ASP A N 1
ATOM 706 C CA . ASP A 1 87 ? -17.185 -9.364 13.950 1.00 96.56 87 ASP A CA 1
ATOM 707 C C . ASP A 1 87 ? -16.584 -10.152 15.124 1.00 96.56 87 ASP A C 1
ATOM 709 O O . ASP A 1 87 ? -17.276 -10.516 16.076 1.00 96.56 87 ASP A O 1
ATOM 713 N N . LEU A 1 88 ? -15.267 -10.369 15.097 1.00 96.88 88 LEU A N 1
ATOM 714 C CA . LEU A 1 88 ? -14.506 -10.995 16.180 1.00 96.88 88 LEU A CA 1
ATOM 715 C C . LEU A 1 88 ? -14.083 -10.010 17.286 1.00 96.88 88 LEU A C 1
ATOM 717 O O . LEU A 1 88 ? -13.368 -10.400 18.211 1.00 96.88 88 LEU A O 1
ATOM 721 N N . GLY A 1 89 ? -14.478 -8.737 17.197 1.00 96.69 89 GLY A N 1
ATOM 722 C CA . GLY A 1 89 ? -14.062 -7.684 18.124 1.00 96.69 89 GLY A CA 1
ATOM 723 C C . GLY A 1 89 ? -12.569 -7.344 18.040 1.00 96.69 89 GLY A C 1
ATOM 724 O O . GLY A 1 89 ? -11.996 -6.844 19.008 1.00 96.69 89 GLY A O 1
ATOM 725 N N . GLN A 1 90 ? -11.916 -7.641 16.914 1.00 96.31 90 GLN A N 1
ATOM 726 C CA . GLN A 1 90 ? -10.495 -7.386 16.691 1.00 96.31 90 GLN A CA 1
ATOM 727 C C . GLN A 1 90 ? -10.273 -6.146 15.823 1.00 96.31 90 GLN A C 1
ATOM 729 O O . GLN A 1 90 ? -11.034 -5.834 14.908 1.00 96.31 90 GLN A O 1
ATOM 734 N N . THR A 1 91 ? -9.165 -5.447 16.071 1.00 93.94 91 THR A N 1
ATOM 735 C CA . THR A 1 91 ? -8.728 -4.352 15.201 1.00 93.94 91 THR A CA 1
ATOM 736 C C . THR A 1 91 ? -8.215 -4.925 13.874 1.00 93.94 91 THR A C 1
ATOM 738 O O . THR A 1 91 ? -7.295 -5.751 13.894 1.00 93.94 91 THR A O 1
ATOM 741 N N . PRO A 1 92 ? -8.736 -4.484 12.714 1.00 93.38 92 PRO A N 1
ATOM 742 C CA . PRO A 1 92 ? -8.306 -4.997 11.419 1.00 93.38 92 PRO A CA 1
ATOM 743 C C . PRO A 1 92 ? -6.816 -4.718 11.180 1.00 93.38 92 PRO A C 1
ATOM 745 O O . PRO A 1 92 ? -6.331 -3.590 11.310 1.00 93.38 92 PRO A O 1
ATOM 748 N N . SER A 1 93 ? -6.082 -5.764 10.808 1.00 94.25 93 SER A N 1
ATOM 749 C CA . SER A 1 93 ? -4.644 -5.715 10.535 1.00 94.25 93 SER A CA 1
ATOM 750 C C . SER A 1 93 ? -4.307 -6.484 9.261 1.00 94.25 93 SER A C 1
ATOM 752 O O . SER A 1 93 ? -5.080 -7.317 8.801 1.00 94.25 93 SER A O 1
ATOM 754 N N . CYS A 1 94 ? -3.160 -6.190 8.657 1.00 93.00 94 CYS A N 1
ATOM 755 C CA . CYS A 1 94 ? -2.709 -6.845 7.437 1.00 93.00 94 CYS A CA 1
ATOM 756 C C . CYS A 1 94 ? -2.512 -8.354 7.677 1.00 93.00 94 CYS A C 1
ATOM 758 O O . CYS A 1 94 ? -1.729 -8.710 8.559 1.00 93.00 94 CYS A O 1
ATOM 760 N N . PRO A 1 95 ? -3.118 -9.252 6.880 1.00 91.81 95 PRO A N 1
ATOM 761 C CA . PRO A 1 95 ? -2.970 -10.698 7.078 1.00 91.81 95 PRO A CA 1
ATOM 762 C C . PRO A 1 95 ? -1.527 -11.184 6.871 1.00 91.81 95 PRO A C 1
ATOM 764 O O . PRO A 1 95 ? -1.139 -12.208 7.425 1.00 91.81 95 PRO A O 1
ATOM 767 N N . VAL A 1 96 ? -0.711 -10.438 6.114 1.00 91.50 96 VAL A N 1
ATOM 768 C CA . VAL A 1 96 ? 0.682 -10.808 5.819 1.00 91.50 96 VAL A CA 1
ATOM 769 C C . VAL A 1 96 ? 1.642 -10.341 6.914 1.00 91.50 96 VAL A C 1
ATOM 771 O O . VAL A 1 96 ? 2.452 -11.121 7.404 1.00 91.50 96 VAL A O 1
ATOM 774 N N . CYS A 1 97 ? 1.569 -9.068 7.315 1.00 91.88 97 CYS A N 1
ATOM 775 C CA . CYS A 1 97 ? 2.555 -8.469 8.226 1.00 91.88 97 CYS A CA 1
ATOM 776 C C . CYS A 1 97 ? 1.994 -8.019 9.578 1.00 91.88 97 CYS A C 1
ATOM 778 O O . CYS A 1 97 ? 2.746 -7.471 10.379 1.00 91.88 97 CYS A O 1
ATOM 780 N N . ARG A 1 98 ? 0.691 -8.206 9.826 1.00 92.19 98 ARG A N 1
ATOM 781 C CA . ARG A 1 98 ? -0.040 -7.814 11.049 1.00 92.19 98 ARG A CA 1
ATOM 782 C C . ARG A 1 98 ? 0.045 -6.331 11.429 1.00 92.19 98 ARG A C 1
ATOM 784 O O . ARG A 1 98 ? -0.401 -5.941 12.502 1.00 92.19 98 ARG A O 1
ATOM 791 N N . ASN A 1 99 ? 0.570 -5.486 10.545 1.00 91.19 99 ASN A N 1
ATOM 792 C CA . ASN A 1 99 ? 0.552 -4.036 10.719 1.00 91.19 99 ASN A CA 1
ATOM 793 C C . ASN A 1 99 ? -0.833 -3.461 10.413 1.00 91.19 99 ASN A C 1
ATOM 795 O O . ASN A 1 99 ? -1.657 -4.102 9.760 1.00 91.19 99 ASN A O 1
ATOM 799 N N . GLN A 1 100 ? -1.068 -2.224 10.842 1.00 88.88 100 GLN A N 1
ATOM 800 C CA . GLN A 1 100 ? -2.326 -1.525 10.600 1.00 88.88 100 GLN A CA 1
ATOM 801 C C . GLN A 1 100 ? -2.581 -1.334 9.094 1.00 88.88 100 GLN A C 1
ATOM 803 O O . GLN A 1 100 ? -1.670 -1.008 8.318 1.00 88.88 100 GLN A O 1
ATOM 808 N N . LEU A 1 101 ? -3.826 -1.579 8.684 1.00 89.62 101 LEU A N 1
ATOM 809 C CA . LEU A 1 101 ? -4.287 -1.362 7.314 1.00 89.62 101 LEU A CA 1
ATOM 810 C C . LEU A 1 101 ? -4.641 0.113 7.117 1.00 89.62 101 LEU A C 1
ATOM 812 O O . LEU A 1 101 ? -5.322 0.706 7.951 1.00 89.62 101 LEU A O 1
ATOM 816 N N . GLN A 1 102 ? -4.196 0.692 6.003 1.00 83.88 102 GLN A N 1
ATOM 817 C CA . GLN A 1 102 ? -4.663 1.997 5.549 1.00 83.88 102 GLN A CA 1
ATOM 818 C C . GLN A 1 102 ? -5.666 1.792 4.419 1.00 83.88 102 GLN A C 1
ATOM 820 O O . GLN A 1 102 ? -5.324 1.269 3.354 1.00 83.88 102 GLN A O 1
ATOM 825 N N . VAL A 1 103 ? -6.901 2.222 4.664 1.00 82.00 103 VAL A N 1
ATOM 826 C CA . VAL A 1 103 ? -7.988 2.200 3.686 1.00 82.00 103 VAL A CA 1
ATOM 827 C C . VAL A 1 103 ? -8.308 3.647 3.329 1.00 82.00 103 VAL A C 1
ATOM 829 O O . VAL A 1 103 ? -8.719 4.417 4.198 1.00 82.00 103 VAL A O 1
ATOM 832 N N . LYS A 1 104 ? -8.134 4.044 2.062 1.00 75.56 104 LYS A N 1
ATOM 833 C CA . LYS A 1 104 ? -8.626 5.350 1.597 1.00 75.56 104 LYS A CA 1
ATOM 834 C C . LYS A 1 104 ? -10.144 5.279 1.470 1.00 75.56 104 LYS A C 1
ATOM 836 O O . LYS A 1 104 ? -10.667 4.892 0.428 1.00 75.56 104 LYS A O 1
ATOM 841 N N . LYS A 1 105 ? -10.840 5.656 2.542 1.00 68.44 105 LYS A N 1
ATOM 842 C CA . LYS A 1 105 ? -12.304 5.594 2.643 1.00 68.44 105 LYS A CA 1
ATOM 843 C C . LYS A 1 105 ? -13.007 6.348 1.505 1.00 68.44 105 LYS A C 1
ATOM 845 O O . LYS A 1 105 ? -13.922 5.805 0.908 1.00 68.44 105 LYS A O 1
ATOM 850 N N . ALA A 1 106 ? -12.490 7.517 1.117 1.00 70.81 106 ALA A N 1
ATOM 851 C CA . ALA A 1 106 ? -13.031 8.299 0.002 1.00 70.81 106 ALA A CA 1
ATOM 852 C C . ALA A 1 106 ? -12.983 7.546 -1.342 1.00 70.81 106 ALA A C 1
ATOM 854 O O . ALA A 1 106 ? -13.956 7.539 -2.087 1.00 70.81 106 ALA A O 1
ATOM 855 N N . LYS A 1 107 ? -11.878 6.844 -1.633 1.00 67.88 107 LYS A N 1
ATOM 856 C CA . LYS A 1 107 ? -11.747 6.035 -2.857 1.00 67.88 107 LYS A CA 1
ATOM 857 C C . LYS A 1 107 ? -12.620 4.777 -2.798 1.00 67.88 107 LYS A C 1
ATOM 859 O O . LYS A 1 107 ? -13.150 4.348 -3.817 1.00 67.88 107 LYS A O 1
ATOM 864 N N . LEU A 1 108 ? -12.772 4.204 -1.602 1.00 66.88 108 LEU A N 1
ATOM 865 C CA . LEU A 1 108 ? -13.673 3.082 -1.340 1.00 66.88 108 LEU A CA 1
ATOM 866 C C . LEU A 1 108 ? -15.123 3.467 -1.674 1.00 66.88 108 LEU A C 1
ATOM 868 O O . LEU A 1 108 ? -15.794 2.765 -2.4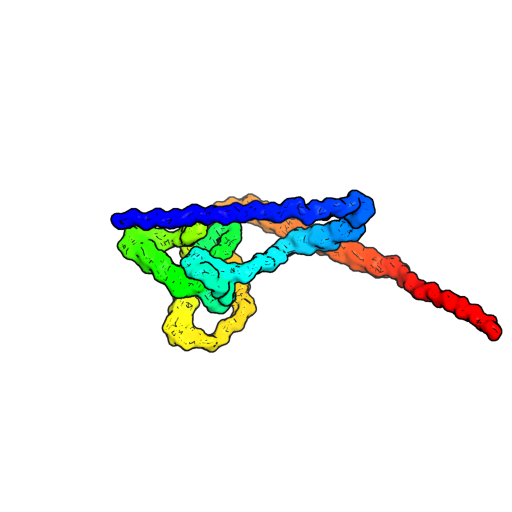21 1.00 66.88 108 LEU A O 1
ATOM 872 N N . GLU A 1 109 ? -15.571 4.615 -1.167 1.00 70.12 109 GLU A N 1
ATOM 873 C CA . GLU A 1 109 ? -16.910 5.164 -1.402 1.00 70.12 109 GLU A CA 1
ATOM 874 C C . GLU A 1 109 ? -17.127 5.507 -2.883 1.00 70.12 109 GLU A C 1
ATOM 876 O O . GLU A 1 109 ? -18.178 5.195 -3.443 1.00 70.12 109 GLU A O 1
ATOM 881 N N . GLN A 1 110 ? -16.117 6.064 -3.555 1.00 72.50 110 GLN A N 1
ATOM 882 C CA . GLN A 1 110 ? -16.187 6.401 -4.978 1.00 72.50 110 GLN A CA 1
ATOM 883 C C . GLN A 1 110 ? -16.325 5.158 -5.876 1.00 72.50 110 GLN A C 1
ATOM 885 O O . GLN A 1 110 ? -17.109 5.170 -6.824 1.00 72.50 110 GLN A O 1
ATOM 890 N N . LEU A 1 111 ? -15.630 4.064 -5.537 1.00 68.50 111 LEU A N 1
ATOM 891 C CA . LEU A 1 111 ? -15.778 2.771 -6.216 1.00 68.50 111 LEU A CA 1
ATOM 892 C C . LEU A 1 111 ? -17.146 2.133 -5.951 1.00 68.50 111 LEU A C 1
ATOM 894 O O . LEU A 1 111 ? -17.771 1.620 -6.875 1.00 68.50 111 LEU A O 1
ATOM 898 N N . LEU A 1 112 ? -17.637 2.192 -4.710 1.00 65.44 112 LEU A N 1
ATOM 899 C CA . LEU A 1 112 ? -18.949 1.647 -4.342 1.00 65.44 112 LEU A CA 1
ATOM 900 C C . LEU A 1 112 ? -20.110 2.398 -5.004 1.00 65.44 112 LEU A C 1
ATOM 902 O O . LEU A 1 112 ? -21.141 1.799 -5.293 1.00 65.44 112 LEU A O 1
ATOM 906 N N . THR A 1 113 ? -19.941 3.695 -5.267 1.00 80.56 113 THR A N 1
ATOM 907 C CA . THR A 1 113 ? -20.971 4.530 -5.907 1.00 80.56 113 THR A CA 1
ATOM 908 C C . THR A 1 113 ? -21.049 4.304 -7.429 1.00 80.56 113 THR A C 1
ATOM 910 O O . THR A 1 113 ? -21.895 4.895 -8.092 1.00 80.56 113 THR A O 1
ATOM 913 N N . GLY A 1 114 ? -20.214 3.423 -8.000 1.00 59.91 114 GLY A N 1
ATOM 914 C CA . GLY A 1 114 ? -20.285 3.048 -9.418 1.00 59.91 114 GLY A CA 1
ATOM 915 C C . GLY A 1 114 ? -19.615 4.036 -10.373 1.00 59.91 114 GLY A C 1
ATOM 916 O O . GLY A 1 114 ? -19.955 4.074 -11.552 1.00 59.91 114 GLY A O 1
ATOM 917 N N . GLY A 1 115 ? -18.668 4.846 -9.890 1.00 64.69 115 GLY A N 1
ATOM 918 C CA . GLY A 1 115 ? -17.843 5.686 -10.757 1.00 64.69 115 GLY A CA 1
ATOM 919 C C . GLY A 1 115 ? -16.796 4.850 -11.495 1.00 64.69 115 GLY A C 1
ATOM 920 O O . GLY A 1 115 ? -15.658 4.768 -11.044 1.00 64.69 115 GLY A O 1
ATOM 921 N N . GLU A 1 116 ? -17.171 4.213 -12.607 1.00 58.56 116 GLU A N 1
ATOM 922 C CA . GLU A 1 116 ? -16.232 3.481 -13.479 1.00 58.56 116 GLU A CA 1
ATOM 923 C C . GLU A 1 116 ? -15.311 4.413 -14.292 1.00 58.56 116 GLU A C 1
ATOM 925 O O . GLU A 1 116 ? -14.307 3.969 -14.856 1.00 58.56 116 GLU A O 1
ATOM 930 N N . ASP A 1 117 ? -15.592 5.717 -14.302 1.00 55.47 117 ASP A N 1
ATOM 931 C CA . ASP A 1 117 ? -14.886 6.670 -15.149 1.00 55.47 117 ASP A CA 1
ATOM 932 C C . ASP A 1 117 ? -13.596 7.214 -14.508 1.00 55.47 117 ASP A C 1
ATOM 934 O O . ASP A 1 117 ? -13.592 8.073 -13.628 1.00 55.47 117 ASP A O 1
ATOM 938 N N . ALA A 1 118 ? -12.481 6.702 -15.035 1.00 49.19 118 ALA A N 1
ATOM 939 C CA . ALA A 1 118 ? -11.246 7.437 -15.314 1.00 49.19 118 ALA A CA 1
ATOM 940 C C . ALA A 1 118 ? -10.636 8.270 -14.170 1.00 49.19 118 ALA A C 1
ATOM 942 O O . ALA A 1 118 ? -10.454 9.480 -14.283 1.00 49.19 118 ALA A O 1
ATOM 943 N N . LEU A 1 119 ? -10.169 7.608 -13.111 1.00 52.00 119 LEU A N 1
ATOM 944 C CA . LEU A 1 119 ? -9.014 8.147 -12.390 1.00 52.00 119 LEU A CA 1
ATOM 945 C C . LEU A 1 119 ? -7.763 7.832 -13.214 1.00 52.00 119 LEU A C 1
ATOM 947 O O . LEU A 1 119 ? -7.364 6.669 -13.314 1.00 52.00 119 LEU A O 1
ATOM 951 N N . GLU A 1 120 ? -7.183 8.862 -13.835 1.00 57.88 120 GLU A N 1
ATOM 952 C CA . GLU A 1 120 ? -5.898 8.763 -14.524 1.00 57.88 120 GLU A CA 1
ATOM 953 C C . GLU A 1 120 ? -4.860 8.111 -13.600 1.00 57.88 120 GLU A C 1
ATOM 955 O O . GLU A 1 120 ? -4.645 8.503 -12.452 1.00 57.88 120 GLU A O 1
ATOM 960 N N . GLU A 1 121 ? -4.214 7.073 -14.124 1.00 53.12 121 GLU A N 1
ATOM 961 C CA . GLU A 1 121 ? -3.290 6.179 -13.420 1.00 53.12 121 GLU A CA 1
ATOM 962 C C . GLU A 1 121 ? -2.081 6.920 -12.807 1.00 53.12 121 GLU A C 1
ATOM 964 O O . GLU A 1 121 ? -1.432 6.416 -11.889 1.00 53.12 121 GLU A O 1
ATOM 969 N N . HIS A 1 122 ? -1.816 8.143 -13.278 1.00 53.91 122 HIS A N 1
ATOM 970 C CA . HIS A 1 122 ? -0.644 8.941 -12.938 1.00 53.91 122 HIS A CA 1
ATOM 971 C C . HIS A 1 122 ? -0.755 9.727 -11.618 1.00 53.91 122 HIS A C 1
ATOM 973 O O . HIS A 1 122 ? 0.258 9.884 -10.935 1.00 53.91 122 HIS A O 1
ATOM 979 N N . ASP A 1 123 ? -1.951 10.151 -11.197 1.00 54.75 123 ASP A N 1
ATOM 980 C CA . ASP A 1 123 ? -2.113 10.928 -9.951 1.00 54.75 123 ASP A CA 1
ATOM 981 C C . ASP A 1 123 ? -2.148 10.044 -8.697 1.00 54.75 123 ASP A C 1
ATOM 983 O O . ASP A 1 123 ? -1.718 10.436 -7.606 1.00 54.75 123 ASP A O 1
ATOM 987 N N . LEU A 1 124 ? -2.578 8.792 -8.857 1.00 54.47 124 LEU A N 1
ATOM 988 C CA . LEU A 1 124 ? -2.726 7.847 -7.753 1.00 54.47 124 LEU A CA 1
ATOM 989 C C . LEU A 1 124 ? -1.390 7.512 -7.082 1.00 54.47 124 LEU A C 1
ATOM 991 O O . LEU A 1 124 ? -1.323 7.403 -5.857 1.00 54.47 124 LEU A O 1
ATOM 995 N N . VAL A 1 125 ? -0.315 7.370 -7.859 1.00 54.81 125 VAL A N 1
ATOM 996 C CA . VAL A 1 125 ? 1.008 7.034 -7.314 1.00 54.81 125 VAL A CA 1
ATOM 997 C C . VAL A 1 125 ? 1.619 8.227 -6.568 1.00 54.81 125 VAL A C 1
ATOM 999 O O . VAL A 1 125 ? 2.226 8.035 -5.509 1.00 54.81 125 VAL A O 1
ATOM 1002 N N . GLY A 1 126 ? 1.412 9.450 -7.070 1.00 53.81 126 GLY A N 1
ATOM 1003 C CA . GLY A 1 126 ? 1.938 10.682 -6.477 1.00 53.81 126 GLY A CA 1
ATOM 1004 C C . GLY A 1 126 ? 1.312 11.005 -5.120 1.00 53.81 126 GLY A C 1
ATOM 1005 O O . GLY A 1 126 ? 2.024 11.254 -4.145 1.00 53.81 126 GLY A O 1
ATOM 1006 N N . GLU A 1 127 ? -0.014 10.913 -5.011 1.00 53.62 127 GLU A N 1
ATOM 1007 C CA . GLU A 1 127 ? -0.719 11.222 -3.761 1.00 53.62 127 GLU A CA 1
ATOM 1008 C C . GLU A 1 127 ? -0.428 10.184 -2.659 1.00 53.62 127 GLU A C 1
ATOM 1010 O O . GLU A 1 127 ? -0.294 10.502 -1.476 1.00 53.62 127 GLU A O 1
ATOM 1015 N N . TRP A 1 128 ? -0.249 8.918 -3.043 1.00 54.22 128 TRP A N 1
ATOM 1016 C CA . TRP A 1 128 ? 0.094 7.830 -2.126 1.00 54.22 128 TRP A CA 1
ATOM 1017 C C . TRP A 1 128 ? 1.519 7.899 -1.582 1.00 54.22 128 TRP A C 1
ATOM 1019 O O . TRP A 1 128 ? 1.767 7.361 -0.496 1.00 54.22 128 TRP A O 1
ATOM 1029 N N . ALA A 1 129 ? 2.453 8.513 -2.309 1.00 52.91 129 ALA A N 1
ATOM 1030 C CA . ALA A 1 129 ? 3.818 8.711 -1.834 1.00 52.91 129 ALA A CA 1
ATOM 1031 C C . ALA A 1 129 ? 3.864 9.685 -0.644 1.00 52.91 129 ALA A C 1
ATOM 1033 O O . ALA A 1 129 ? 4.612 9.442 0.302 1.00 52.91 129 ALA A O 1
ATOM 1034 N N . ASN A 1 130 ? 3.005 10.709 -0.643 1.00 47.53 130 ASN A N 1
ATOM 1035 C CA . ASN A 1 130 ? 2.984 11.738 0.399 1.00 47.53 130 ASN A CA 1
ATOM 1036 C C . ASN A 1 130 ? 2.326 11.280 1.707 1.00 47.53 130 ASN A C 1
ATOM 1038 O O . ASN A 1 130 ? 2.771 11.651 2.786 1.00 47.53 130 ASN A O 1
ATOM 1042 N N . GLU A 1 131 ? 1.310 10.420 1.651 1.00 49.88 131 GLU A N 1
ATOM 1043 C CA . GLU A 1 131 ? 0.572 10.013 2.860 1.00 49.88 131 GLU A CA 1
ATOM 1044 C C . GLU A 1 131 ? 1.277 8.902 3.667 1.00 49.88 131 GLU A C 1
ATOM 1046 O O . GLU A 1 131 ? 0.911 8.595 4.799 1.00 49.88 131 GLU A O 1
ATOM 1051 N N . CYS A 1 132 ? 2.316 8.291 3.086 1.00 47.88 132 CYS A N 1
ATOM 1052 C CA . CYS A 1 132 ? 3.230 7.390 3.792 1.00 47.88 132 CYS A CA 1
ATOM 1053 C C . CYS A 1 132 ? 4.490 8.093 4.301 1.00 47.88 132 CYS A C 1
ATOM 1055 O O . CYS A 1 132 ? 5.375 7.400 4.810 1.00 47.88 132 CYS A O 1
ATOM 1057 N N . ILE A 1 133 ? 4.594 9.425 4.189 1.00 49.66 133 ILE A N 1
ATOM 1058 C CA . ILE A 1 133 ? 5.607 10.148 4.955 1.00 49.66 133 ILE A CA 1
ATOM 1059 C C . ILE A 1 133 ? 5.315 9.811 6.418 1.00 49.66 133 ILE A C 1
ATOM 1061 O O . ILE A 1 133 ? 4.211 10.085 6.892 1.00 49.66 133 ILE A O 1
ATOM 1065 N N . PRO A 1 134 ? 6.234 9.129 7.120 1.00 48.75 134 PRO A N 1
ATOM 1066 C CA . PRO A 1 134 ? 5.973 8.681 8.472 1.00 48.75 134 PRO A CA 1
ATOM 1067 C C . PRO A 1 134 ? 5.517 9.880 9.300 1.00 48.75 134 PRO A C 1
ATOM 1069 O O . PRO A 1 134 ? 6.227 10.881 9.346 1.00 48.75 134 PRO A O 1
ATOM 1072 N N . SER A 1 135 ? 4.397 9.771 10.013 1.00 51.72 135 SER A N 1
ATOM 1073 C CA . SER A 1 135 ? 4.030 10.723 11.076 1.00 51.72 135 SER A CA 1
ATOM 1074 C C . SER A 1 135 ? 5.151 10.894 12.118 1.00 51.72 135 SER A C 1
ATOM 1076 O O . SER A 1 135 ? 5.198 11.878 12.848 1.00 51.72 135 SER A O 1
ATOM 1078 N N . HIS A 1 136 ? 6.134 9.986 12.128 1.00 55.97 136 HIS A N 1
ATOM 1079 C CA . HIS A 1 136 ? 7.419 10.148 12.805 1.00 55.97 136 HIS A CA 1
ATOM 1080 C C . HIS A 1 136 ? 8.194 11.414 12.396 1.00 55.97 136 HIS A C 1
ATOM 1082 O O . HIS A 1 136 ? 8.974 11.913 13.200 1.00 55.97 136 HIS A O 1
ATOM 1088 N N . TRP A 1 137 ? 7.993 11.974 11.197 1.00 63.75 137 TRP A N 1
ATOM 1089 C CA . TRP A 1 137 ? 8.645 13.227 10.815 1.00 63.75 137 TRP A CA 1
ATOM 1090 C C . TRP A 1 137 ? 8.253 14.364 11.760 1.00 63.75 137 TRP A C 1
ATOM 1092 O O . TRP A 1 137 ? 9.104 15.163 12.123 1.00 63.75 137 TRP A O 1
ATOM 1102 N N . GLU A 1 138 ? 7.014 14.426 12.248 1.00 65.56 138 GLU A N 1
ATOM 1103 C CA . GLU A 1 138 ? 6.629 15.451 13.227 1.00 65.56 138 GLU A CA 1
ATOM 1104 C C . GLU A 1 138 ? 7.296 15.229 14.591 1.00 65.56 138 GLU A C 1
ATOM 1106 O O . GLU A 1 138 ? 7.711 16.202 15.219 1.00 65.56 138 GLU A O 1
ATOM 1111 N N . GLY A 1 139 ? 7.506 13.968 14.985 1.00 67.06 139 GLY A N 1
ATOM 1112 C CA . GLY A 1 139 ? 8.167 13.579 16.236 1.00 67.06 139 GLY A CA 1
ATOM 1113 C C . GLY A 1 139 ? 9.700 13.605 16.222 1.00 67.06 139 GLY A C 1
ATOM 1114 O O . GLY A 1 139 ? 10.309 13.505 17.284 1.00 67.06 139 GLY A O 1
ATOM 1115 N N . MET A 1 140 ? 10.339 13.746 15.056 1.00 73.50 140 MET A N 1
ATOM 1116 C CA . MET A 1 140 ? 11.798 13.826 14.967 1.00 73.50 140 MET A CA 1
ATOM 1117 C C . MET A 1 140 ? 12.326 15.116 15.580 1.00 73.50 140 MET A C 1
ATOM 1119 O O . MET A 1 140 ? 11.830 16.216 15.299 1.00 73.50 140 MET A O 1
ATOM 1123 N N . SER A 1 141 ? 13.402 14.978 16.352 1.00 87.00 141 SER A N 1
ATOM 1124 C CA . SER A 1 141 ? 14.163 16.127 16.826 1.00 87.00 141 SER A CA 1
ATOM 1125 C C . SER A 1 141 ? 14.680 16.940 15.634 1.00 87.00 141 SER A C 1
ATOM 1127 O O . SER A 1 141 ? 14.906 16.410 14.540 1.00 87.00 141 SER A O 1
ATOM 1129 N N . LEU A 1 142 ? 14.884 18.248 15.828 1.00 88.31 142 LEU A N 1
ATOM 1130 C CA . LEU A 1 142 ? 15.399 19.119 14.768 1.00 88.31 142 LEU A CA 1
ATOM 1131 C C . LEU A 1 142 ? 16.696 18.555 14.167 1.00 88.31 142 LEU A C 1
ATOM 1133 O O . LEU A 1 142 ? 16.831 18.560 12.952 1.00 88.31 142 LEU A O 1
ATOM 1137 N N . ALA A 1 143 ? 17.584 18.005 15.003 1.00 84.69 143 ALA A N 1
ATOM 1138 C CA . ALA A 1 143 ? 18.857 17.420 14.586 1.00 84.69 143 ALA A CA 1
ATOM 1139 C C . ALA A 1 143 ? 18.695 16.218 13.638 1.00 84.69 143 ALA A C 1
ATOM 1141 O O . ALA A 1 143 ? 19.431 16.100 12.659 1.00 84.69 143 ALA A O 1
ATOM 1142 N N . GLU A 1 144 ? 17.719 15.343 13.884 1.00 82.62 144 GLU A N 1
ATOM 1143 C CA . GLU A 1 144 ? 17.449 14.200 13.003 1.00 82.62 144 GLU A CA 1
ATOM 1144 C C . GLU A 1 144 ? 16.856 14.656 11.665 1.00 82.62 144 GLU A C 1
ATOM 1146 O O . GLU A 1 144 ? 17.206 14.102 10.621 1.00 82.62 144 GLU A O 1
ATOM 1151 N N . LYS A 1 145 ? 16.005 15.696 11.670 1.00 84.44 145 LYS A N 1
ATOM 1152 C CA . LYS A 1 145 ? 15.459 16.301 10.440 1.00 84.44 145 LYS A CA 1
ATOM 1153 C C . LYS A 1 145 ? 16.568 16.882 9.571 1.00 84.44 145 LYS A C 1
ATOM 1155 O O . LYS A 1 145 ? 16.612 16.599 8.373 1.00 84.44 145 LYS A O 1
ATOM 1160 N N . THR A 1 146 ? 17.485 17.654 10.162 1.00 83.62 146 THR A N 1
ATOM 1161 C CA . THR A 1 146 ? 18.637 18.200 9.431 1.00 83.62 146 THR A CA 1
ATOM 1162 C C . THR A 1 146 ? 19.564 17.100 8.940 1.00 83.62 146 THR A C 1
ATOM 1164 O O . THR A 1 146 ? 20.028 17.184 7.807 1.00 83.62 146 THR A O 1
ATOM 1167 N N . GLY A 1 147 ? 19.795 16.052 9.737 1.00 83.31 147 GLY A N 1
ATOM 1168 C CA . GLY A 1 147 ? 20.605 14.904 9.326 1.00 83.31 147 GLY A CA 1
ATOM 1169 C C . GLY A 1 147 ? 20.048 14.202 8.085 1.00 83.31 147 GLY A C 1
ATOM 1170 O O . GLY A 1 147 ? 20.782 13.973 7.124 1.00 83.31 147 GLY A O 1
ATOM 1171 N N . TYR A 1 148 ? 18.739 13.932 8.062 1.00 76.25 148 TYR A N 1
ATOM 1172 C CA . TYR A 1 148 ? 18.071 13.316 6.910 1.00 76.25 148 TYR A CA 1
ATOM 1173 C C . TYR A 1 148 ? 18.127 14.194 5.654 1.00 76.25 148 TYR A C 1
ATOM 1175 O O . TYR A 1 148 ? 18.475 13.713 4.573 1.00 76.25 148 TYR A O 1
ATOM 1183 N N . ALA A 1 149 ? 17.817 15.487 5.790 1.00 78.06 149 ALA A N 1
ATOM 1184 C CA . ALA A 1 149 ? 17.848 16.427 4.671 1.00 78.06 149 ALA A CA 1
ATOM 1185 C C . ALA A 1 149 ? 19.268 16.598 4.105 1.00 78.06 149 ALA A C 1
ATOM 1187 O O . ALA A 1 149 ? 19.458 16.588 2.888 1.00 78.06 149 ALA A O 1
ATOM 1188 N N . ALA A 1 150 ? 20.275 16.692 4.978 1.00 82.00 150 ALA A N 1
ATOM 1189 C CA . ALA A 1 150 ? 21.676 16.774 4.580 1.00 82.00 150 ALA A CA 1
ATOM 1190 C C . ALA A 1 150 ? 22.141 15.500 3.861 1.00 82.00 150 ALA A C 1
ATOM 1192 O O . ALA A 1 150 ? 22.836 15.591 2.850 1.00 82.00 150 ALA A O 1
ATOM 1193 N N . GLY A 1 151 ? 21.714 14.322 4.331 1.00 77.38 151 GLY A N 1
ATOM 1194 C CA . GLY A 1 151 ? 21.995 13.048 3.669 1.00 77.38 151 GLY A CA 1
ATOM 1195 C C . GLY A 1 151 ? 21.445 12.998 2.241 1.00 77.38 151 GLY A C 1
ATOM 1196 O O . GLY A 1 151 ? 22.180 12.674 1.308 1.00 77.38 151 GLY A O 1
ATOM 1197 N N . LEU A 1 152 ? 20.183 13.394 2.045 1.00 74.94 152 LEU A N 1
ATOM 1198 C CA . LEU A 1 152 ? 19.569 13.470 0.712 1.00 74.94 152 LEU A CA 1
ATOM 1199 C C . LEU A 1 152 ? 20.303 14.452 -0.212 1.00 74.94 152 LEU A C 1
ATOM 1201 O O . LEU A 1 152 ? 20.592 14.118 -1.362 1.00 74.94 152 LEU A O 1
ATOM 1205 N N . ALA A 1 153 ? 20.656 15.636 0.293 1.00 82.50 153 ALA A N 1
ATOM 1206 C CA . ALA A 1 153 ? 21.396 16.632 -0.478 1.00 82.50 153 ALA A CA 1
ATOM 1207 C C . ALA A 1 153 ? 22.792 16.128 -0.887 1.00 82.50 153 ALA A C 1
ATOM 1209 O O . ALA A 1 153 ? 23.191 16.286 -2.041 1.00 82.50 153 ALA A O 1
ATOM 1210 N N . ALA A 1 154 ? 23.516 15.468 0.021 1.00 80.44 154 ALA A N 1
ATOM 1211 C CA . ALA A 1 154 ? 24.834 14.906 -0.268 1.00 80.44 154 ALA A CA 1
ATOM 1212 C C .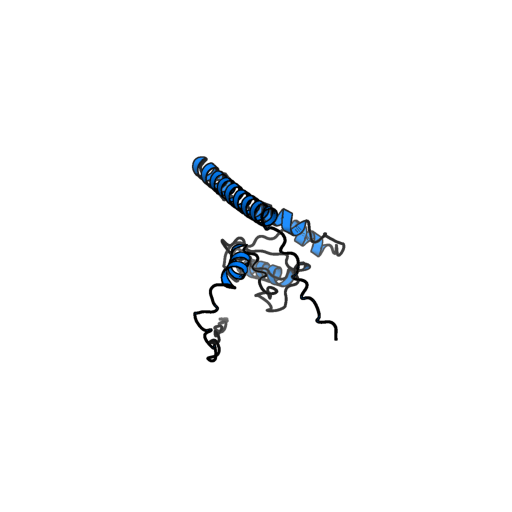 ALA A 1 154 ? 24.776 13.839 -1.375 1.00 80.44 154 ALA A C 1
ATOM 1214 O O . ALA A 1 154 ? 25.607 13.844 -2.287 1.00 80.44 154 ALA A O 1
ATOM 1215 N N . HIS A 1 155 ? 23.765 12.965 -1.349 1.00 70.38 155 HIS A N 1
ATOM 1216 C CA . HIS A 1 155 ? 23.565 11.967 -2.401 1.00 70.38 155 HIS A CA 1
ATOM 1217 C C . HIS A 1 155 ? 23.225 12.594 -3.757 1.00 70.38 155 HIS A C 1
ATOM 1219 O O . HIS A 1 155 ? 23.762 12.154 -4.775 1.00 70.38 155 HIS A O 1
ATOM 1225 N N . ALA A 1 156 ? 22.402 13.646 -3.785 1.00 81.81 156 ALA A N 1
ATOM 1226 C CA . ALA A 1 156 ? 22.084 14.358 -5.022 1.00 81.81 156 ALA A CA 1
ATOM 1227 C C . ALA A 1 156 ? 23.334 14.993 -5.660 1.00 81.81 156 ALA A C 1
ATOM 1229 O O . ALA A 1 156 ? 23.537 14.883 -6.869 1.00 81.81 156 ALA A O 1
ATOM 1230 N N . VAL A 1 157 ? 24.211 15.594 -4.846 1.00 82.69 157 VAL A N 1
ATOM 1231 C CA . VAL A 1 157 ? 25.470 16.195 -5.319 1.00 82.69 157 VAL A CA 1
ATOM 1232 C C . VAL A 1 157 ? 26.410 15.139 -5.903 1.00 82.69 157 VAL A C 1
ATOM 1234 O O . VAL A 1 157 ? 26.986 15.355 -6.971 1.00 82.69 157 VAL A O 1
ATOM 1237 N N . LEU A 1 158 ? 26.548 13.985 -5.244 1.00 80.88 158 LEU A N 1
ATOM 1238 C CA . LEU A 1 158 ? 27.382 12.889 -5.746 1.00 80.88 158 LEU A CA 1
ATOM 1239 C C . LEU A 1 158 ? 26.829 12.288 -7.045 1.00 80.88 158 LEU A C 1
ATOM 1241 O O . LEU A 1 158 ? 27.598 12.027 -7.968 1.00 80.88 158 LEU A O 1
ATOM 1245 N N . GLY A 1 159 ? 25.509 12.111 -7.149 1.00 77.69 159 GLY A N 1
ATOM 1246 C CA . GLY A 1 159 ? 24.877 11.639 -8.382 1.00 77.69 159 GLY A CA 1
ATOM 1247 C C . GLY A 1 159 ? 25.080 12.612 -9.546 1.00 77.69 159 GLY A C 1
ATOM 1248 O O . GLY A 1 159 ? 25.441 12.201 -10.650 1.00 77.69 159 GLY A O 1
ATOM 1249 N N . PHE A 1 160 ? 24.928 13.916 -9.293 1.00 83.44 160 PHE A N 1
ATOM 1250 C CA . PHE A 1 160 ? 25.144 14.943 -10.310 1.00 83.44 160 PHE A CA 1
ATOM 1251 C C . PHE A 1 160 ? 26.608 15.010 -10.763 1.00 83.44 160 PHE A C 1
ATOM 1253 O O . PHE A 1 160 ? 26.875 15.079 -11.963 1.00 83.44 160 PHE A O 1
ATOM 1260 N N . SER A 1 161 ? 27.573 14.932 -9.839 1.00 85.56 161 SER A N 1
ATOM 1261 C CA . SER A 1 161 ? 28.994 14.978 -10.206 1.00 85.56 161 SER A CA 1
ATOM 1262 C C . SER A 1 161 ? 29.406 13.779 -11.065 1.00 85.56 161 SER A C 1
ATOM 1264 O O . SER A 1 161 ? 30.127 13.951 -12.049 1.00 85.56 161 SER A O 1
ATOM 1266 N N . GLN A 1 162 ? 28.892 12.582 -10.769 1.00 83.06 162 GLN A N 1
ATOM 1267 C CA . GLN A 1 162 ? 29.127 11.387 -11.582 1.00 83.06 162 GLN A CA 1
ATOM 1268 C C . GLN A 1 162 ? 28.546 11.529 -12.993 1.00 83.06 162 GLN A C 1
ATOM 1270 O O . GLN A 1 162 ? 29.226 11.201 -13.968 1.00 83.06 162 GLN A O 1
ATOM 1275 N N . ALA A 1 163 ? 27.330 12.069 -13.119 1.00 77.50 163 ALA A N 1
ATOM 1276 C CA . ALA A 1 163 ? 26.708 12.326 -14.416 1.00 77.50 163 ALA A CA 1
ATOM 1277 C C . ALA A 1 163 ? 27.517 13.334 -15.253 1.00 77.50 163 ALA A C 1
ATOM 1279 O O . ALA A 1 163 ? 27.758 13.105 -16.440 1.00 77.50 163 ALA A O 1
ATOM 1280 N N . VAL A 1 164 ? 28.006 14.412 -14.628 1.00 85.38 164 VAL A N 1
ATOM 1281 C CA . VAL A 1 164 ? 28.870 15.403 -15.291 1.00 85.38 164 VAL A CA 1
ATOM 1282 C C . VAL A 1 164 ? 30.192 14.772 -15.734 1.00 85.38 164 VAL A C 1
ATOM 1284 O O . VAL A 1 164 ? 30.606 14.967 -16.876 1.00 85.38 164 VAL A O 1
ATOM 1287 N N . HIS A 1 165 ? 30.837 13.969 -14.885 1.00 83.94 165 HIS A N 1
ATOM 1288 C CA . HIS A 1 165 ? 32.074 13.275 -15.253 1.00 83.94 165 HIS A CA 1
ATOM 1289 C C . HIS A 1 165 ? 31.882 12.309 -16.429 1.00 83.94 165 HIS A C 1
ATOM 1291 O O . HIS A 1 165 ? 32.721 12.278 -17.331 1.00 83.94 165 HIS A O 1
ATOM 1297 N N . ALA A 1 166 ? 30.771 11.569 -16.466 1.00 81.81 166 ALA A N 1
ATOM 1298 C CA . ALA A 1 166 ? 30.442 10.695 -17.590 1.00 81.81 166 ALA A CA 1
ATOM 1299 C C . ALA A 1 166 ? 30.233 11.490 -18.892 1.00 81.81 166 ALA A C 1
ATOM 1301 O O . ALA A 1 166 ? 30.777 11.122 -19.935 1.00 81.81 166 ALA A O 1
ATOM 1302 N N . ALA A 1 167 ? 29.511 12.614 -18.831 1.00 79.94 167 ALA A N 1
ATOM 1303 C CA . ALA A 1 167 ? 29.270 13.472 -19.990 1.00 79.94 167 ALA A CA 1
ATOM 1304 C C . ALA A 1 167 ? 30.567 14.090 -20.545 1.00 79.94 167 ALA A C 1
ATOM 1306 O O . ALA A 1 167 ? 30.787 14.091 -21.757 1.00 79.94 167 ALA A O 1
ATOM 1307 N N . VAL A 1 168 ? 31.462 14.556 -19.667 1.00 87.38 168 VAL A N 1
ATOM 1308 C CA . VAL A 1 168 ? 32.774 15.090 -20.070 1.00 87.38 168 VAL A CA 1
ATOM 1309 C C . VAL A 1 168 ? 33.645 13.999 -20.699 1.00 87.38 168 VAL A C 1
ATOM 1311 O O . VAL A 1 168 ? 34.294 14.249 -21.715 1.00 87.38 168 VAL A O 1
ATOM 1314 N N . GLY A 1 169 ? 33.626 12.778 -20.154 1.00 84.19 169 GLY A N 1
ATOM 1315 C CA . GLY A 1 169 ? 34.345 11.638 -20.728 1.00 84.19 169 GLY A CA 1
ATOM 1316 C C . GLY A 1 169 ? 33.885 11.295 -22.149 1.00 84.19 169 GLY A C 1
ATOM 1317 O O . GLY A 1 169 ? 34.717 11.057 -23.024 1.00 84.19 169 GLY A O 1
ATOM 1318 N N . LEU A 1 170 ? 32.574 11.343 -22.407 1.00 83.56 170 LEU A N 1
ATOM 1319 C CA . LEU A 1 170 ? 32.016 11.138 -23.748 1.00 83.56 170 LEU A CA 1
ATOM 1320 C C . LEU A 1 170 ? 32.411 12.255 -24.723 1.00 83.56 170 LEU A C 1
ATOM 1322 O O . LEU A 1 170 ? 32.725 11.967 -25.874 1.00 83.56 170 LEU A O 1
ATOM 1326 N N . ALA A 1 171 ? 32.459 13.511 -24.270 1.00 78.19 171 ALA A N 1
ATOM 1327 C CA . ALA A 1 171 ? 32.868 14.639 -25.109 1.00 78.19 171 ALA A CA 1
ATOM 1328 C C . ALA A 1 171 ? 34.356 14.585 -25.514 1.00 78.19 171 ALA A C 1
ATOM 1330 O O . ALA A 1 171 ? 34.729 15.072 -26.580 1.00 78.19 171 ALA A O 1
ATOM 1331 N N . GLN A 1 172 ? 35.211 13.986 -24.680 1.00 83.12 172 GLN A N 1
ATOM 1332 C CA . GLN A 1 172 ? 36.646 13.839 -24.951 1.00 83.12 172 GLN A CA 1
ATOM 1333 C C . GLN A 1 172 ? 37.001 12.577 -25.746 1.00 83.12 172 GLN A C 1
ATOM 1335 O O . GLN A 1 172 ? 38.138 12.442 -26.210 1.00 83.12 172 GLN A O 1
ATOM 1340 N N . ALA A 1 173 ? 36.058 11.651 -25.927 1.00 80.94 173 ALA A N 1
ATOM 1341 C CA . ALA A 1 173 ? 36.273 10.471 -26.745 1.00 80.94 173 ALA A CA 1
ATOM 1342 C C . ALA A 1 173 ? 36.464 10.896 -28.209 1.00 80.94 173 ALA A C 1
ATOM 1344 O O . ALA A 1 173 ? 35.509 11.166 -28.936 1.00 80.94 173 ALA A O 1
ATOM 1345 N N . LYS A 1 174 ? 37.729 10.968 -28.647 1.00 85.00 174 LYS A N 1
ATOM 1346 C CA . LYS A 1 174 ? 38.082 11.265 -30.038 1.00 85.00 174 LYS A CA 1
ATOM 1347 C C . LYS A 1 174 ? 37.370 10.246 -30.937 1.00 85.00 174 LYS A C 1
ATOM 1349 O O . LYS A 1 174 ? 37.631 9.049 -30.775 1.00 85.00 174 LYS A O 1
ATOM 1354 N N . PRO A 1 175 ? 36.499 10.674 -31.869 1.00 79.06 175 PRO A N 1
ATOM 1355 C CA . PRO A 1 175 ? 35.783 9.748 -32.730 1.00 79.06 175 PRO A CA 1
ATOM 1356 C C . PRO A 1 175 ? 36.806 8.917 -33.502 1.00 79.06 175 PRO A C 1
ATOM 1358 O O . PRO A 1 175 ? 37.609 9.446 -34.276 1.00 79.06 175 PRO A O 1
ATOM 1361 N N . ARG A 1 176 ? 36.821 7.604 -33.251 1.00 81.38 176 ARG A N 1
ATOM 1362 C CA . ARG A 1 176 ? 37.552 6.671 -34.104 1.00 81.38 176 ARG A CA 1
ATOM 1363 C C . ARG A 1 176 ? 36.779 6.599 -35.405 1.00 81.38 176 ARG A C 1
ATOM 1365 O O . ARG A 1 176 ? 35.753 5.930 -35.480 1.00 81.38 176 ARG A O 1
ATOM 1372 N N . LEU A 1 177 ? 37.265 7.323 -36.407 1.00 84.31 177 LEU A N 1
ATOM 1373 C CA . LEU A 1 177 ? 36.793 7.129 -37.766 1.00 84.31 177 LEU A CA 1
ATOM 1374 C C . LEU A 1 177 ? 37.001 5.652 -38.135 1.00 84.31 177 LEU A C 1
ATOM 1376 O O . LEU A 1 177 ? 38.050 5.089 -37.795 1.00 84.31 177 LEU A O 1
ATOM 1380 N N . PRO A 1 178 ? 36.012 5.013 -38.779 1.00 81.12 178 PRO A N 1
ATOM 1381 C CA . PRO A 1 178 ? 36.162 3.650 -39.254 1.00 81.12 178 PRO A CA 1
ATOM 1382 C C . PRO A 1 178 ? 37.379 3.589 -40.176 1.00 81.12 178 PRO A C 1
ATOM 1384 O O . PRO A 1 178 ? 37.546 4.421 -41.071 1.00 81.12 178 PRO A O 1
ATOM 1387 N N . ARG A 1 179 ? 38.264 2.626 -39.912 1.00 83.25 179 ARG A N 1
ATOM 1388 C CA . ARG A 1 179 ? 39.401 2.346 -40.782 1.00 83.25 179 ARG A CA 1
ATOM 1389 C C . ARG A 1 179 ? 38.818 1.851 -42.101 1.00 83.25 179 ARG A C 1
ATOM 1391 O O . ARG A 1 179 ? 38.217 0.785 -42.142 1.00 83.25 179 ARG A O 1
ATOM 1398 N N . VAL A 1 180 ? 38.924 2.667 -43.143 1.00 88.25 180 VAL A N 1
ATOM 1399 C CA . VAL A 1 180 ? 38.578 2.246 -44.498 1.00 88.25 180 VAL A CA 1
ATOM 1400 C C . VAL A 1 180 ? 39.723 1.360 -44.958 1.00 88.25 180 VAL A C 1
ATOM 1402 O O . VAL A 1 180 ? 40.810 1.852 -45.265 1.00 88.25 180 VAL A O 1
ATOM 1405 N N . ASP A 1 181 ? 39.507 0.051 -44.921 1.00 87.81 181 ASP A N 1
ATOM 1406 C CA . ASP A 1 181 ? 40.448 -0.894 -45.501 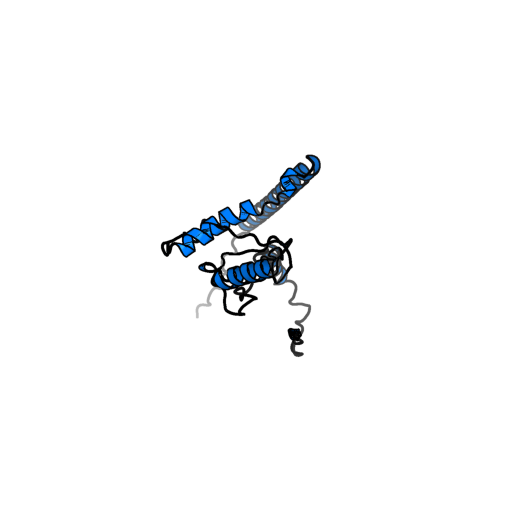1.00 87.81 181 ASP A CA 1
ATOM 1407 C C . ASP A 1 181 ? 40.355 -0.757 -47.021 1.00 87.81 181 ASP A C 1
ATOM 1409 O O . ASP A 1 181 ? 39.299 -0.952 -47.624 1.00 87.81 181 ASP A O 1
ATOM 1413 N N . ALA A 1 182 ? 41.457 -0.328 -47.633 1.00 77.75 182 ALA A N 1
ATOM 1414 C CA . ALA A 1 182 ? 41.541 -0.197 -49.075 1.00 77.75 182 ALA A CA 1
ATOM 1415 C C . ALA A 1 182 ? 41.387 -1.587 -49.703 1.00 77.75 182 ALA A C 1
ATOM 1417 O O . ALA A 1 182 ? 42.216 -2.471 -49.488 1.00 77.75 182 ALA A O 1
ATOM 1418 N N . THR A 1 183 ? 40.320 -1.774 -50.475 1.00 80.62 183 THR A N 1
ATOM 1419 C CA . THR A 1 183 ? 40.156 -2.944 -51.335 1.00 80.62 183 THR A CA 1
ATOM 1420 C C . THR A 1 183 ? 41.257 -2.938 -52.395 1.00 80.62 183 THR A C 1
ATOM 1422 O O . THR A 1 183 ? 41.399 -1.929 -53.093 1.00 80.62 183 THR A O 1
ATOM 1425 N N . PRO A 1 184 ? 42.040 -4.021 -52.531 1.00 78.31 184 PRO A N 1
ATOM 1426 C CA . PRO A 1 184 ? 43.022 -4.129 -53.596 1.00 78.31 184 PRO A CA 1
ATOM 1427 C C . PRO A 1 184 ? 42.294 -4.207 -54.942 1.00 78.31 184 PRO A C 1
ATOM 1429 O O . PRO A 1 184 ? 41.387 -5.014 -55.124 1.00 78.31 184 PRO A O 1
ATOM 1432 N N . SER A 1 185 ? 42.671 -3.318 -55.856 1.00 78.81 185 SER A N 1
ATOM 1433 C CA . SER A 1 185 ? 42.265 -3.337 -57.259 1.00 78.81 185 SER A CA 1
ATOM 1434 C C . SER A 1 185 ? 43.040 -4.427 -57.999 1.00 78.81 185 SER A C 1
ATOM 1436 O O . SER A 1 185 ? 44.274 -4.378 -58.011 1.00 78.81 185 SER A O 1
ATOM 1438 N N . GLU A 1 186 ? 42.312 -5.382 -58.574 1.00 75.50 186 GLU A N 1
ATOM 1439 C CA . GLU A 1 186 ? 42.811 -6.367 -59.546 1.00 75.50 186 GLU A CA 1
ATOM 1440 C C . GLU A 1 186 ? 43.117 -5.740 -60.913 1.00 75.50 186 GLU A C 1
ATOM 1442 O O . GLU A 1 186 ? 42.411 -4.778 -61.303 1.00 75.50 186 GLU A O 1
#

Foldseek 3Di:
DDDDDDDDDDDDDDDDDDDDDPVVPPPPCVVVVVVVVVPPPPDDQQQAPQPRHGDDPVQFQKWFLDPDDTHTHGPVRLVVQCVVCVVVVHQRADPVPRGHMDGPVVVNVCVVVPCPDDPDPPVVVVVVVVVSPPPCVVVDDPVVVCVVVVVVVVVVVVVVVVVVVVVVVVVPPDDPDPPPDDDDDD

InterPro domains:
  IPR001841 Zinc finger, RING-type [PF13639] (47-98)
  IPR001841 Zinc finger, RING-type [PS50089] (48-98)
  IPR013083 Zinc finger, RING/FYVE/PHD-type [G3DSA:3.30.40.10] (42-112)

Organism: NCBI:txid2562239

Secondary structure (DSSP, 8-state):
---PPPPPPPPPPPS--PPPPTTSTTSSHHHHHHHHHTT---------TTT-----GGGEEEEE--SSSPPEEEHHHHHHHHHHHHHTTPPPB-TTT-PBEEE-HHHHHHHHTT--S---HHHHHHHHHHHTS-THHHHS-HHHHHHHHHHHHHHHHHHHHHHHHHHHHHHHS-------PPPPP-

Radius of gyration: 26.09 Å; chains: 1; bounding box: 64×48×78 Å

Sequence (186 aa):
MESCWPAVRTRSPPKSWHEPSRREQIGIWTITAFICFFGVCVEDPASCPICWEDLHLRQAVMRCCGRGRRHYFHFGCGQHWIEAAQDLGQTPSCPVCRNQLQVKKAKLEQLLTGGEDALEEHDLVGEWANECIPSHWEGMSLAEKTGYAAGLAAHAVLGFSQAVHAAVGLAQAKPRLPRVDATPSE

pLDDT: mean 70.89, std 18.12, range [31.11, 96.88]